Protein AF-A0A099L1H1-F1 (afdb_monomer)

Foldseek 3Di:
DAFVDPPPDDPDPDDDPLPPPPPPVCPVPDPLVPAALVRLCVVLVVCLVVLNLVSLQVNLVSLLLLVRAQQDPVSLVVQLVVLVVPDPPSPVSNVVNVVSNRRHPPPDPVSSVSNLVSLVSSLVVPNLSSLLVLLSGDDQDPPDDPVRRVVSVVVSVVSNVVSLVSSQLQADLSSLQSQLVVLVSVVPRLLSNLLSLVLSCVQVPDPSSVVVSVVSVVVDDPVSVVVSVVSNVVSCVRQVDPRRHDDPPPPPPD

Structure (mmCIF, N/CA/C/O backbone):
data_AF-A0A099L1H1-F1
#
_entry.id   AF-A0A099L1H1-F1
#
loop_
_atom_site.group_PDB
_atom_site.id
_atom_site.type_symbol
_atom_site.label_atom_id
_atom_site.label_alt_id
_atom_site.label_comp_id
_atom_site.label_asym_id
_atom_site.label_entity_id
_atom_site.label_seq_id
_atom_site.pdbx_PDB_ins_code
_atom_site.Cartn_x
_atom_site.Cartn_y
_atom_site.Cartn_z
_atom_site.occupancy
_atom_site.B_iso_or_equiv
_atom_site.auth_seq_id
_atom_site.auth_comp_id
_atom_site.auth_asym_id
_atom_site.auth_atom_id
_atom_site.pdbx_PDB_model_num
ATOM 1 N N . MET A 1 1 ? 3.446 16.524 -8.113 1.00 25.50 1 MET A N 1
ATOM 2 C CA . MET A 1 1 ? 3.488 15.860 -6.787 1.00 25.50 1 MET A CA 1
ATOM 3 C C . MET A 1 1 ? 3.998 14.445 -7.018 1.00 25.50 1 MET A C 1
ATOM 5 O O . MET A 1 1 ? 3.549 13.839 -7.981 1.00 25.50 1 MET A O 1
ATOM 9 N N . ARG A 1 2 ? 5.017 13.981 -6.281 1.00 25.66 2 ARG A N 1
ATOM 10 C CA . ARG A 1 2 ? 5.778 12.765 -6.631 1.00 25.66 2 ARG A CA 1
ATOM 11 C C . ARG A 1 2 ? 5.182 11.497 -5.966 1.00 25.66 2 ARG A C 1
ATOM 13 O O . ARG A 1 2 ? 4.798 11.585 -4.805 1.00 25.66 2 ARG A O 1
ATOM 20 N N . PRO A 1 3 ? 5.113 10.333 -6.645 1.00 27.44 3 PRO A N 1
ATOM 21 C CA . PRO A 1 3 ? 4.520 9.101 -6.088 1.00 27.44 3 PRO A CA 1
ATOM 22 C C . PRO A 1 3 ? 5.415 8.254 -5.150 1.00 27.44 3 PRO A C 1
ATOM 24 O O . PRO A 1 3 ? 5.047 7.131 -4.806 1.00 27.44 3 PRO A O 1
ATOM 27 N N . ASP A 1 4 ? 6.561 8.771 -4.694 1.00 30.86 4 ASP A N 1
ATOM 28 C CA . ASP A 1 4 ? 7.336 8.246 -3.551 1.00 30.86 4 ASP A CA 1
ATOM 29 C C . ASP A 1 4 ? 6.840 8.759 -2.185 1.00 30.86 4 ASP A C 1
ATOM 31 O O . ASP A 1 4 ? 7.345 8.344 -1.141 1.00 30.86 4 ASP A O 1
ATOM 35 N N . GLU A 1 5 ? 5.803 9.595 -2.178 1.00 27.05 5 GLU A N 1
ATOM 36 C CA . GLU A 1 5 ? 5.167 10.131 -0.981 1.00 27.05 5 GLU A CA 1
ATOM 37 C C . GLU A 1 5 ? 3.674 9.778 -0.989 1.00 27.05 5 GLU A C 1
ATOM 39 O O . GLU A 1 5 ? 2.838 10.519 -1.499 1.00 27.05 5 GLU A O 1
ATOM 44 N N . LEU A 1 6 ? 3.299 8.682 -0.323 1.00 28.30 6 LEU A N 1
ATOM 45 C CA . LEU A 1 6 ? 2.025 8.679 0.404 1.00 28.30 6 LEU A CA 1
ATOM 46 C C . LEU A 1 6 ? 2.182 9.568 1.632 1.00 28.30 6 LEU A C 1
ATOM 48 O O . LEU A 1 6 ? 2.253 9.119 2.774 1.00 28.30 6 LEU A O 1
ATOM 52 N N . VAL A 1 7 ? 2.288 10.859 1.361 1.00 28.81 7 VAL A N 1
ATOM 53 C CA . VAL A 1 7 ? 2.055 11.905 2.333 1.00 28.81 7 VAL A CA 1
ATOM 54 C C . VAL A 1 7 ? 0.669 12.414 1.996 1.00 28.81 7 VAL A C 1
ATOM 56 O O . VAL A 1 7 ? 0.431 12.984 0.932 1.00 28.81 7 VAL A O 1
ATOM 59 N N . ALA A 1 8 ? -0.273 12.167 2.898 1.00 25.61 8 ALA A N 1
ATOM 60 C CA . ALA A 1 8 ? -1.488 12.948 2.921 1.00 25.61 8 ALA A CA 1
ATOM 61 C C . ALA A 1 8 ? -1.087 14.424 2.990 1.00 25.61 8 ALA A C 1
ATOM 63 O O . ALA A 1 8 ? -0.466 14.866 3.956 1.00 25.61 8 ALA A O 1
ATOM 64 N N . VAL A 1 9 ? -1.388 15.179 1.937 1.00 23.70 9 VAL A N 1
ATOM 65 C CA . VAL A 1 9 ? -1.189 16.624 1.941 1.00 23.70 9 VAL A CA 1
ATOM 66 C C . VAL A 1 9 ? -2.217 17.227 2.890 1.00 23.70 9 VAL A C 1
ATOM 68 O O . VAL A 1 9 ? -3.377 17.412 2.533 1.00 23.70 9 VAL A O 1
ATOM 71 N N . ILE A 1 10 ? -1.767 17.530 4.107 1.00 29.66 10 ILE A N 1
ATOM 72 C CA . ILE A 1 10 ? -2.415 18.460 5.027 1.00 29.66 10 ILE A CA 1
ATOM 73 C C . ILE A 1 10 ? -1.717 19.811 4.858 1.00 29.66 10 ILE A C 1
ATOM 75 O O . ILE A 1 10 ? -0.534 19.962 5.161 1.00 29.66 10 ILE A O 1
ATOM 79 N N . LYS A 1 11 ? -2.462 20.816 4.395 1.00 27.44 11 LYS A N 1
ATOM 80 C CA . LYS A 1 11 ? -2.168 22.212 4.731 1.00 27.44 11 LYS A CA 1
ATOM 81 C C . LYS A 1 11 ? -2.854 22.503 6.064 1.00 27.44 11 LYS A C 1
ATOM 83 O O . LYS A 1 11 ? -4.063 22.690 6.079 1.00 27.44 11 LYS A O 1
ATOM 88 N N . SER A 1 12 ? -2.096 22.515 7.155 1.00 26.20 12 SER A N 1
ATOM 89 C CA . SER A 1 12 ? -2.515 23.045 8.459 1.00 26.20 12 SER A CA 1
ATOM 90 C C . SER A 1 12 ? -1.280 23.171 9.357 1.00 26.20 12 SER A C 1
ATOM 92 O O . SER A 1 12 ? -0.421 22.291 9.369 1.00 26.20 12 SER A O 1
ATOM 94 N N . ASP A 1 13 ? -1.162 24.299 10.055 1.00 25.17 13 ASP A N 1
ATOM 95 C CA . ASP A 1 13 ? 0.049 24.885 10.653 1.00 25.17 13 ASP A CA 1
ATOM 96 C C . ASP A 1 13 ? 0.634 24.153 11.884 1.00 25.17 13 ASP A C 1
ATOM 98 O O . ASP A 1 13 ? 1.085 24.780 12.846 1.00 25.17 13 ASP A O 1
ATOM 102 N N . ARG A 1 14 ? 0.667 22.817 11.901 1.00 25.58 14 ARG A N 1
ATOM 103 C CA . ARG A 1 14 ? 1.277 22.045 12.998 1.00 25.58 14 ARG A CA 1
ATOM 104 C C . ARG A 1 14 ? 2.160 20.934 12.443 1.00 25.58 14 ARG A C 1
ATOM 106 O O . ARG A 1 14 ? 1.692 19.872 12.052 1.00 25.58 14 ARG A O 1
ATOM 113 N N . LYS A 1 15 ? 3.470 21.197 12.422 1.00 26.14 15 LYS A N 1
ATOM 114 C CA . LYS A 1 15 ? 4.514 20.222 12.082 1.00 26.14 15 LYS A CA 1
ATOM 115 C C . LYS A 1 15 ? 4.522 19.073 13.097 1.00 26.14 15 LYS A C 1
ATOM 117 O O . LYS A 1 15 ? 5.200 19.152 14.117 1.00 26.14 15 LYS A O 1
ATOM 122 N N . ILE A 1 16 ? 3.804 17.998 12.790 1.00 25.86 16 ILE A N 1
ATOM 123 C CA . ILE A 1 16 ? 4.144 16.655 13.255 1.00 25.86 16 ILE A CA 1
ATOM 124 C C . ILE A 1 16 ? 4.701 15.931 12.031 1.00 25.86 16 ILE A C 1
ATOM 126 O O . ILE A 1 16 ? 3.954 15.469 11.172 1.00 25.86 16 ILE A O 1
ATOM 130 N N . GLU A 1 17 ? 6.028 15.865 11.930 1.00 23.61 17 GLU A N 1
ATOM 131 C CA . GLU A 1 17 ? 6.701 14.938 11.021 1.00 23.61 17 GLU A CA 1
ATOM 132 C C . GLU A 1 17 ? 6.471 13.527 11.575 1.00 23.61 17 GLU A C 1
ATOM 134 O O . GLU A 1 17 ? 7.265 12.999 12.354 1.00 23.61 17 GLU A O 1
ATOM 139 N N . VAL A 1 18 ? 5.327 12.922 11.241 1.00 27.14 18 VAL A N 1
ATOM 140 C CA . VAL A 1 18 ? 5.158 11.486 11.445 1.00 27.14 18 VAL A CA 1
ATOM 141 C C . VAL A 1 18 ? 6.044 10.827 10.400 1.00 27.14 18 VAL A C 1
ATOM 143 O O . VAL A 1 18 ? 5.640 10.619 9.258 1.00 27.14 18 VAL A O 1
ATOM 146 N N . GLU A 1 19 ? 7.274 10.513 10.796 1.00 29.42 19 GLU A N 1
ATOM 147 C CA . GLU A 1 19 ? 8.121 9.551 10.107 1.00 29.42 19 GLU A CA 1
ATOM 148 C C . GLU A 1 19 ? 7.405 8.191 10.206 1.00 29.42 19 GLU A C 1
ATOM 150 O O . GLU A 1 19 ? 7.661 7.362 11.087 1.00 29.42 19 GLU A O 1
ATOM 155 N N . LEU A 1 20 ? 6.393 8.000 9.350 1.00 28.30 20 LEU A N 1
ATOM 156 C CA . LEU A 1 20 ? 5.747 6.721 9.118 1.00 28.30 20 LEU A CA 1
ATOM 157 C C . LEU A 1 20 ? 6.838 5.829 8.566 1.00 28.30 20 LEU A C 1
ATOM 159 O O . LEU A 1 20 ? 7.166 5.904 7.387 1.00 28.30 20 LEU A O 1
ATOM 163 N N . CYS A 1 21 ? 7.438 5.074 9.487 1.00 28.38 21 CYS A N 1
ATOM 164 C CA . CYS A 1 21 ? 8.441 4.050 9.284 1.00 28.38 21 CYS A CA 1
ATOM 165 C C . CYS A 1 21 ? 8.597 3.689 7.801 1.00 28.38 21 CYS A C 1
ATOM 167 O O . CYS A 1 21 ? 7.967 2.770 7.290 1.00 28.38 21 CYS A O 1
ATOM 169 N N . SER A 1 22 ? 9.552 4.354 7.157 1.00 27.08 22 SER A N 1
ATOM 170 C CA . SER A 1 22 ? 10.236 3.898 5.949 1.00 27.08 22 SER A CA 1
ATOM 171 C C . SER A 1 22 ? 11.073 2.640 6.223 1.00 27.08 22 SER A C 1
ATOM 173 O O . SER A 1 22 ? 11.869 2.213 5.382 1.00 27.08 22 SER A O 1
ATOM 175 N N . ARG A 1 23 ? 10.846 1.957 7.363 1.00 27.80 23 ARG A N 1
ATOM 176 C CA . ARG A 1 23 ? 10.924 0.500 7.401 1.00 27.80 23 ARG A CA 1
ATOM 177 C C . ARG A 1 23 ? 9.997 0.023 6.313 1.00 27.80 23 ARG A C 1
ATOM 179 O O . ARG A 1 23 ? 8.804 -0.118 6.559 1.00 27.80 23 ARG A O 1
ATOM 186 N N . LYS A 1 24 ? 10.601 -0.153 5.130 1.00 32.22 24 LYS A N 1
ATOM 187 C CA . LYS A 1 24 ? 10.218 -1.045 4.051 1.00 32.22 24 LYS A CA 1
ATOM 188 C C . LYS A 1 24 ? 8.869 -1.629 4.417 1.00 32.22 24 LYS A C 1
ATOM 190 O O . LYS A 1 24 ? 8.829 -2.476 5.317 1.00 32.22 24 LYS A O 1
ATOM 195 N N . LEU A 1 25 ? 7.798 -1.202 3.744 1.00 31.23 25 LEU A N 1
ATOM 196 C CA . LEU A 1 25 ? 6.735 -2.143 3.416 1.00 31.23 25 LEU A CA 1
ATOM 197 C C . LEU A 1 25 ? 7.508 -3.323 2.851 1.00 31.23 25 LEU A C 1
ATOM 199 O O . LEU A 1 25 ? 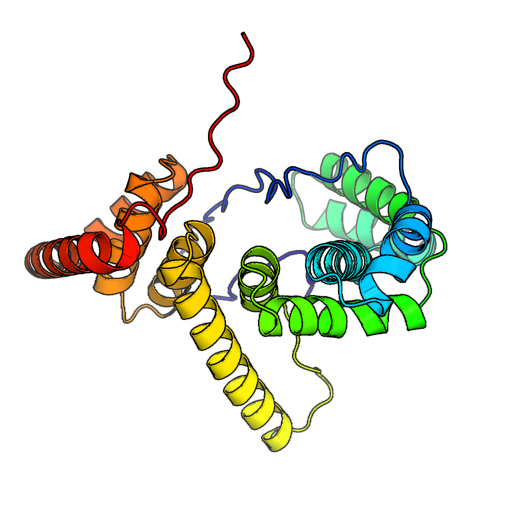8.007 -3.295 1.726 1.00 31.23 25 LEU A O 1
ATOM 203 N N . THR A 1 26 ? 7.858 -4.235 3.752 1.00 31.78 26 THR A N 1
ATOM 204 C CA . THR A 1 26 ? 8.778 -5.298 3.460 1.00 31.78 26 THR A CA 1
ATOM 205 C C . THR A 1 26 ? 7.772 -6.215 2.850 1.00 31.78 26 THR A C 1
ATOM 207 O O . THR A 1 26 ? 7.101 -6.977 3.542 1.00 31.78 26 THR A O 1
ATOM 210 N N . ILE A 1 27 ? 7.577 -6.019 1.548 1.00 36.75 27 ILE A N 1
ATOM 211 C CA . ILE A 1 27 ? 7.138 -7.050 0.641 1.00 36.75 27 ILE A CA 1
ATOM 212 C C . ILE A 1 27 ? 8.214 -8.119 0.830 1.00 36.75 27 ILE A C 1
ATOM 214 O O . ILE A 1 27 ? 9.224 -8.166 0.130 1.00 36.75 27 ILE A O 1
ATOM 218 N N . ASN A 1 28 ? 8.083 -8.853 1.935 1.00 32.97 28 ASN A N 1
ATOM 219 C CA . ASN A 1 28 ? 8.915 -9.953 2.355 1.00 32.97 28 ASN A CA 1
ATOM 220 C C . ASN A 1 28 ? 8.624 -11.016 1.312 1.00 32.97 28 ASN A C 1
ATOM 222 O O . ASN A 1 28 ? 7.732 -11.822 1.541 1.00 32.97 28 ASN A O 1
ATOM 226 N N . GLN A 1 29 ? 9.279 -10.930 0.149 1.00 40.03 29 GLN A N 1
ATOM 227 C CA . GLN A 1 29 ? 9.455 -12.033 -0.799 1.00 40.03 29 GLN A CA 1
ATOM 228 C C . GLN A 1 29 ? 10.190 -11.688 -2.092 1.00 40.03 29 GLN A C 1
ATOM 230 O O . GLN A 1 29 ? 10.525 -12.613 -2.823 1.00 40.03 29 GLN A O 1
ATOM 235 N N . LEU A 1 30 ? 10.493 -10.424 -2.391 1.00 47.28 30 LEU A N 1
ATOM 236 C CA . LEU A 1 30 ? 11.363 -10.134 -3.527 1.00 47.28 30 LEU A CA 1
ATOM 237 C C . LEU A 1 30 ? 12.723 -9.698 -2.996 1.00 47.28 30 LEU A C 1
ATOM 239 O O . LEU A 1 30 ? 12.928 -8.541 -2.628 1.00 47.28 30 LEU A O 1
ATOM 243 N N . ASP A 1 31 ? 13.652 -10.651 -2.930 1.00 48.94 31 ASP A N 1
ATOM 244 C CA . ASP A 1 31 ? 15.075 -10.349 -2.814 1.00 48.94 31 ASP A CA 1
ATOM 245 C C . ASP A 1 31 ? 15.533 -9.688 -4.125 1.00 48.94 31 ASP A C 1
ATOM 247 O O . ASP A 1 31 ? 16.128 -10.303 -5.007 1.00 48.94 31 ASP A O 1
ATOM 251 N N . LEU A 1 32 ? 15.163 -8.414 -4.288 1.00 57.22 32 LEU A N 1
ATOM 252 C CA . LEU A 1 32 ? 15.441 -7.614 -5.481 1.00 57.22 32 LEU A CA 1
ATOM 253 C C . LEU A 1 32 ? 16.906 -7.172 -5.558 1.00 57.22 32 LEU A C 1
ATOM 255 O O . LEU A 1 32 ? 17.253 -6.326 -6.378 1.00 57.22 32 LEU A O 1
ATOM 259 N N . THR A 1 33 ? 17.769 -7.686 -4.681 1.00 58.38 33 THR A N 1
ATOM 260 C CA . THR A 1 33 ? 19.155 -7.226 -4.588 1.00 58.38 33 THR A CA 1
ATOM 261 C C . THR A 1 33 ? 19.987 -7.634 -5.805 1.00 58.38 33 THR A C 1
ATOM 263 O O . THR A 1 33 ? 20.960 -6.948 -6.100 1.00 58.38 33 THR A O 1
ATOM 266 N N . ASN A 1 34 ? 19.553 -8.655 -6.564 1.00 66.12 34 ASN A N 1
ATOM 267 C CA . ASN A 1 34 ? 20.282 -9.209 -7.715 1.00 66.12 34 ASN A CA 1
ATOM 268 C C . ASN A 1 34 ? 19.435 -9.419 -8.992 1.00 66.12 34 ASN A C 1
ATOM 270 O O . ASN A 1 34 ? 19.840 -10.170 -9.878 1.00 66.12 34 ASN A O 1
ATOM 274 N N . THR A 1 35 ? 18.264 -8.791 -9.115 1.00 81.31 35 THR A N 1
ATOM 275 C CA . THR A 1 35 ? 17.381 -8.947 -10.289 1.00 81.31 35 THR A CA 1
ATOM 276 C C . THR A 1 35 ? 16.927 -7.589 -10.822 1.00 81.31 35 THR A C 1
ATOM 278 O O . THR A 1 35 ? 16.844 -6.615 -10.073 1.00 81.31 35 THR A O 1
ATOM 281 N N . THR A 1 36 ? 16.638 -7.510 -12.120 1.00 91.25 36 THR A N 1
ATOM 282 C CA . THR A 1 36 ? 16.055 -6.320 -12.756 1.00 91.25 36 THR A CA 1
ATOM 283 C C . THR A 1 36 ? 14.537 -6.462 -12.836 1.00 91.25 36 THR A C 1
ATOM 285 O O . THR A 1 36 ? 14.001 -7.573 -12.864 1.00 91.25 36 THR A O 1
ATOM 288 N N . ALA A 1 37 ? 13.825 -5.341 -12.934 1.00 91.25 37 ALA A N 1
ATOM 289 C CA . ALA A 1 37 ? 12.385 -5.331 -13.164 1.00 91.25 37 ALA A CA 1
ATOM 290 C C . ALA A 1 37 ? 12.009 -6.104 -14.438 1.00 91.25 37 ALA A C 1
ATOM 292 O O . ALA A 1 37 ? 10.996 -6.797 -14.454 1.00 91.25 37 ALA A O 1
ATOM 293 N N . LEU A 1 38 ? 12.845 -6.044 -15.482 1.00 94.38 38 LEU A N 1
ATOM 294 C CA . LEU A 1 38 ? 12.638 -6.791 -16.723 1.00 94.38 38 LEU A CA 1
ATOM 295 C C . LEU A 1 38 ? 12.755 -8.312 -16.524 1.00 94.38 38 LEU A C 1
ATOM 297 O O . LEU A 1 38 ? 11.949 -9.069 -17.067 1.00 94.38 38 LEU A O 1
ATOM 301 N N . ASN A 1 39 ? 13.724 -8.773 -15.729 1.00 93.31 39 ASN A N 1
ATOM 302 C CA . ASN A 1 39 ? 13.868 -10.197 -15.419 1.00 93.31 39 ASN A CA 1
ATOM 303 C C . ASN A 1 39 ? 12.656 -10.713 -14.638 1.00 93.31 39 ASN A C 1
ATOM 305 O O . ASN A 1 39 ? 12.088 -11.750 -14.989 1.00 93.31 39 ASN A O 1
ATOM 309 N N . GLU A 1 40 ? 12.211 -9.961 -13.631 1.00 91.94 40 GLU A N 1
ATOM 310 C CA . GLU A 1 40 ? 11.005 -10.307 -12.880 1.00 91.94 40 GLU A CA 1
ATOM 311 C C . GLU A 1 40 ? 9.743 -10.239 -13.739 1.00 91.94 40 GLU A C 1
ATOM 313 O O . GLU A 1 40 ? 8.882 -11.112 -13.627 1.00 91.94 40 GLU A O 1
ATOM 318 N N . TYR A 1 41 ? 9.651 -9.260 -14.643 1.00 94.25 41 TYR A N 1
ATOM 319 C CA . TYR A 1 41 ? 8.570 -9.179 -15.618 1.00 94.25 41 TYR A CA 1
ATOM 320 C C . TYR A 1 41 ? 8.492 -10.463 -16.440 1.00 94.25 41 TYR A C 1
ATOM 322 O O . TYR A 1 41 ? 7.443 -11.103 -16.485 1.00 94.25 41 TYR A O 1
ATOM 330 N N . ASN A 1 42 ? 9.609 -10.897 -17.025 1.00 94.62 42 ASN A N 1
ATOM 331 C CA . ASN A 1 42 ? 9.652 -12.114 -17.836 1.00 94.62 42 ASN A CA 1
ATOM 332 C C . ASN A 1 42 ? 9.305 -13.370 -17.023 1.00 94.62 42 ASN A C 1
ATOM 334 O O . ASN A 1 42 ? 8.612 -14.254 -17.528 1.00 94.62 42 ASN A O 1
ATOM 338 N N . ARG A 1 43 ? 9.732 -13.430 -15.757 1.00 93.94 43 ARG A N 1
ATOM 339 C CA . ARG A 1 43 ? 9.433 -14.541 -14.845 1.00 93.94 43 ARG A CA 1
ATOM 340 C C . ARG A 1 43 ? 7.948 -14.614 -14.474 1.00 93.94 43 ARG A C 1
ATOM 342 O O . ARG A 1 43 ? 7.378 -15.701 -14.459 1.00 93.94 43 ARG A O 1
ATOM 349 N N . LEU A 1 44 ? 7.330 -13.476 -14.158 1.00 93.94 44 LEU A N 1
ATOM 350 C CA . LEU A 1 44 ? 5.969 -13.396 -13.613 1.00 93.94 44 LEU A CA 1
ATOM 351 C C . LEU A 1 44 ? 4.885 -13.282 -14.689 1.00 93.94 44 LEU A C 1
ATOM 353 O O . LEU A 1 44 ? 3.730 -13.623 -14.430 1.00 93.94 44 LEU A O 1
ATOM 357 N N . LYS A 1 45 ? 5.230 -12.825 -15.901 1.00 96.56 45 LYS A N 1
ATOM 358 C CA . LYS A 1 45 ? 4.262 -12.539 -16.970 1.00 96.56 45 LYS A CA 1
ATOM 359 C C . LYS A 1 45 ? 3.354 -13.723 -17.277 1.00 96.56 45 LYS A C 1
ATOM 361 O O . LYS A 1 45 ? 2.153 -13.525 -17.413 1.00 96.56 45 LYS A O 1
ATOM 366 N N . LYS A 1 46 ? 3.907 -14.936 -17.381 1.00 95.44 46 LYS A N 1
ATOM 367 C CA . LYS A 1 46 ? 3.102 -16.120 -17.700 1.00 95.44 46 LYS A CA 1
ATOM 368 C C . LYS A 1 46 ? 2.059 -16.398 -16.614 1.00 95.44 46 LYS A C 1
ATOM 370 O O . LYS A 1 46 ? 0.885 -16.472 -16.935 1.00 95.44 46 LYS A O 1
ATOM 375 N N . GLY A 1 47 ? 2.470 -16.457 -15.345 1.00 94.56 47 GLY A N 1
ATOM 376 C CA . GLY A 1 47 ? 1.538 -16.663 -14.231 1.00 94.56 47 GLY A CA 1
ATOM 377 C C . GLY A 1 47 ? 0.473 -15.569 -14.162 1.00 94.56 47 GLY A C 1
ATOM 378 O O . GLY A 1 47 ? -0.701 -15.858 -13.974 1.00 94.56 47 GLY A O 1
ATOM 379 N N . SER A 1 48 ? 0.867 -14.319 -14.408 1.00 94.81 48 SER A N 1
ATOM 380 C CA . SER A 1 48 ? -0.061 -13.190 -14.469 1.00 94.81 48 SER A CA 1
ATOM 381 C C . SER A 1 48 ? -1.131 -13.352 -15.566 1.00 94.81 48 SER A C 1
ATOM 383 O O . SER A 1 48 ? -2.314 -13.128 -15.300 1.00 94.81 48 SER A O 1
ATOM 385 N N . ILE A 1 49 ? -0.732 -13.797 -16.768 1.00 94.88 49 ILE A N 1
ATOM 386 C CA . ILE A 1 49 ? -1.637 -14.111 -17.892 1.00 94.88 49 ILE A CA 1
ATOM 387 C C . ILE A 1 49 ? -2.545 -15.301 -17.561 1.00 94.88 49 ILE A C 1
ATOM 389 O O . ILE A 1 49 ? -3.729 -15.270 -17.883 1.00 94.88 49 ILE A O 1
ATOM 393 N N . ASP A 1 50 ? -2.006 -16.315 -16.884 1.00 95.81 50 ASP A N 1
ATOM 394 C CA . ASP A 1 50 ? -2.737 -17.520 -16.478 1.00 95.81 50 ASP A CA 1
ATOM 395 C C . ASP A 1 50 ? -3.687 -17.267 -15.280 1.00 95.81 50 ASP A C 1
ATOM 397 O O . ASP A 1 50 ? -4.376 -18.181 -14.831 1.00 95.81 50 ASP A O 1
ATOM 401 N N . GLY A 1 51 ? -3.748 -16.032 -14.761 1.00 93.44 51 GLY A N 1
ATOM 402 C CA . GLY A 1 51 ? -4.652 -15.633 -13.679 1.00 93.44 51 GLY A CA 1
ATOM 403 C C . GLY A 1 51 ? -4.116 -15.866 -12.263 1.00 93.44 51 GLY A C 1
ATOM 404 O O . GLY A 1 51 ? -4.876 -15.749 -11.301 1.00 93.44 51 GLY A O 1
ATOM 405 N N . ASP A 1 52 ? -2.826 -16.175 -12.094 1.00 95.12 52 ASP A N 1
ATOM 406 C CA . ASP A 1 52 ? -2.213 -16.258 -10.766 1.00 95.12 52 ASP A CA 1
ATOM 407 C C . ASP A 1 52 ? -2.168 -14.871 -10.111 1.00 95.12 52 ASP A C 1
ATOM 409 O O . ASP A 1 52 ? -1.375 -13.996 -10.474 1.00 95.12 52 ASP A O 1
ATOM 413 N N . THR A 1 53 ? -3.014 -14.692 -9.100 1.00 93.19 53 THR A N 1
ATOM 414 C CA . THR A 1 53 ? -3.212 -13.419 -8.400 1.00 93.19 53 THR A CA 1
ATOM 415 C C . THR A 1 53 ? -1.940 -12.922 -7.716 1.00 93.19 53 THR A C 1
ATOM 417 O O . THR A 1 53 ? -1.726 -11.713 -7.617 1.00 93.19 53 THR A O 1
ATOM 420 N N . ASN A 1 54 ? -1.059 -13.827 -7.275 1.00 88.75 54 ASN A N 1
ATOM 421 C CA . ASN A 1 54 ? 0.229 -13.449 -6.697 1.00 88.75 54 ASN A CA 1
ATOM 422 C C . ASN A 1 54 ? 1.178 -12.921 -7.771 1.00 88.75 54 ASN A C 1
ATOM 424 O O . ASN A 1 54 ? 1.806 -11.881 -7.570 1.00 88.75 54 ASN A O 1
ATOM 428 N N . SER A 1 55 ? 1.256 -13.587 -8.925 1.00 91.69 55 SER A N 1
ATOM 429 C CA . SER A 1 55 ? 2.037 -13.089 -10.058 1.00 91.69 55 SER A CA 1
ATOM 430 C C . SER A 1 55 ? 1.521 -11.749 -10.569 1.00 91.69 55 SER A C 1
ATOM 432 O O . SER A 1 55 ? 2.333 -10.864 -10.831 1.00 91.69 55 SER A O 1
ATOM 434 N N . GLN A 1 56 ? 0.199 -11.563 -10.656 1.00 96.44 56 GLN A N 1
ATOM 435 C CA . GLN A 1 56 ? -0.411 -10.276 -11.005 1.00 96.44 56 GLN A CA 1
ATOM 436 C C . GLN A 1 56 ? 0.006 -9.180 -10.019 1.00 96.44 56 GLN A C 1
ATOM 438 O O . GLN A 1 56 ? 0.530 -8.146 -10.435 1.00 96.44 56 GLN A O 1
ATOM 443 N N . TYR A 1 57 ? -0.146 -9.434 -8.716 1.00 93.31 57 TYR A N 1
ATOM 444 C CA . TYR A 1 57 ? 0.238 -8.486 -7.675 1.00 93.31 57 TYR A CA 1
ATOM 445 C C . TYR A 1 57 ? 1.724 -8.109 -7.749 1.00 93.31 57 TYR A C 1
ATOM 447 O O . TYR A 1 57 ? 2.062 -6.927 -7.842 1.00 93.31 57 TYR A O 1
ATOM 455 N N . LEU A 1 58 ? 2.616 -9.105 -7.740 1.00 90.81 58 LEU A N 1
ATOM 456 C CA . LEU A 1 58 ? 4.062 -8.875 -7.738 1.00 90.81 58 LEU A CA 1
ATOM 457 C C . LEU A 1 58 ? 4.510 -8.144 -9.005 1.00 90.81 58 LEU A C 1
ATOM 459 O O . LEU A 1 58 ? 5.285 -7.192 -8.920 1.00 90.81 58 LEU A O 1
ATOM 463 N N . LEU A 1 59 ? 3.990 -8.545 -10.168 1.00 94.19 59 LEU A N 1
ATOM 464 C CA . LEU A 1 59 ? 4.295 -7.892 -11.434 1.00 94.19 59 LEU A CA 1
ATOM 465 C C . LEU A 1 59 ? 3.822 -6.436 -11.436 1.00 94.19 59 LEU A C 1
ATOM 467 O O . LEU A 1 59 ? 4.582 -5.541 -11.804 1.00 94.19 59 LEU A O 1
ATOM 471 N N . GLY A 1 60 ? 2.594 -6.193 -10.979 1.00 93.56 60 GLY A N 1
ATOM 472 C CA . GLY A 1 60 ? 2.026 -4.856 -10.893 1.00 93.56 60 GLY A CA 1
ATOM 473 C C . GLY A 1 60 ? 2.837 -3.927 -9.986 1.00 93.56 60 GLY A C 1
ATOM 474 O O . GLY A 1 60 ? 3.142 -2.806 -10.387 1.00 93.56 60 GLY A O 1
ATOM 475 N N . VAL A 1 61 ? 3.277 -4.403 -8.814 1.00 89.81 61 VAL A N 1
ATOM 476 C CA . VAL A 1 61 ? 4.108 -3.611 -7.886 1.00 89.81 61 VAL A CA 1
ATOM 477 C C . VAL A 1 61 ? 5.495 -3.312 -8.451 1.00 89.81 61 VAL A C 1
ATOM 479 O O . VAL A 1 61 ? 5.989 -2.191 -8.307 1.00 89.81 61 VAL A O 1
ATOM 482 N N . ILE A 1 62 ? 6.129 -4.288 -9.103 1.00 91.44 62 ILE A N 1
ATOM 483 C CA . ILE A 1 62 ? 7.439 -4.096 -9.739 1.00 91.44 62 ILE A CA 1
ATOM 484 C C . ILE A 1 62 ? 7.362 -2.998 -10.799 1.00 91.44 62 ILE A C 1
ATOM 486 O O . ILE A 1 62 ? 8.217 -2.113 -10.833 1.00 91.44 62 ILE A O 1
ATOM 490 N N . LEU A 1 63 ? 6.312 -3.024 -11.620 1.00 93.12 63 LEU A N 1
ATOM 491 C CA . LEU A 1 63 ? 6.086 -2.025 -12.660 1.00 93.12 63 LEU A CA 1
ATOM 492 C C . LEU A 1 63 ? 5.707 -0.667 -12.065 1.00 93.12 63 LEU A C 1
ATOM 494 O O . LEU A 1 63 ? 6.243 0.348 -12.499 1.00 93.12 63 LEU A O 1
ATOM 498 N N . TYR A 1 64 ? 4.871 -0.637 -11.024 1.00 90.56 64 TYR A N 1
ATOM 499 C CA . TYR A 1 64 ? 4.511 0.599 -10.324 1.00 90.56 64 TYR A CA 1
ATOM 500 C C . TYR A 1 64 ? 5.744 1.314 -9.754 1.00 90.56 64 TYR A C 1
ATOM 502 O O . TYR A 1 64 ? 5.892 2.525 -9.913 1.00 90.56 64 TYR A O 1
ATOM 510 N N . ARG A 1 65 ? 6.698 0.565 -9.182 1.00 88.00 65 ARG A N 1
ATOM 511 C CA . ARG A 1 65 ? 7.976 1.120 -8.702 1.00 88.00 65 ARG A CA 1
ATOM 512 C C . ARG A 1 65 ? 8.775 1.812 -9.812 1.00 88.00 65 ARG A C 1
ATOM 514 O O . ARG A 1 65 ? 9.535 2.734 -9.525 1.00 88.00 65 ARG A O 1
ATOM 521 N N . CYS A 1 66 ? 8.599 1.389 -11.061 1.00 91.44 66 CYS A N 1
ATOM 522 C CA . CYS A 1 66 ? 9.274 1.966 -12.216 1.00 91.44 66 CYS A CA 1
ATOM 523 C C . CYS A 1 66 ? 8.566 3.178 -12.834 1.00 91.44 66 CYS A C 1
ATOM 525 O O . CYS A 1 66 ? 9.186 3.855 -13.651 1.00 91.44 66 CYS A O 1
ATOM 527 N N . ILE A 1 67 ? 7.332 3.503 -12.423 1.00 88.88 67 ILE A N 1
ATOM 528 C CA . ILE A 1 67 ? 6.640 4.734 -12.851 1.00 88.88 67 ILE A CA 1
ATOM 529 C C . ILE A 1 67 ? 7.386 5.974 -12.353 1.00 88.88 67 ILE A C 1
ATOM 531 O O . ILE A 1 67 ? 7.528 6.955 -13.074 1.00 88.88 67 ILE A O 1
ATOM 535 N N . ILE A 1 68 ? 7.883 5.914 -11.118 1.00 82.69 68 ILE A N 1
ATOM 536 C CA . ILE A 1 68 ? 8.561 7.033 -10.449 1.00 82.69 68 ILE A CA 1
ATOM 537 C C . ILE A 1 68 ? 10.079 7.000 -10.563 1.00 82.69 68 ILE A C 1
ATOM 539 O O . ILE A 1 68 ? 10.763 7.893 -10.064 1.00 82.69 68 ILE A O 1
ATOM 543 N N . ALA A 1 69 ? 10.623 5.942 -11.159 1.00 89.75 69 ALA A N 1
ATOM 544 C CA . ALA A 1 69 ? 12.052 5.831 -11.353 1.00 89.75 69 ALA A CA 1
ATOM 545 C C . ALA A 1 69 ? 12.505 6.799 -12.460 1.00 89.75 69 ALA A C 1
ATOM 547 O O . ALA A 1 69 ? 11.768 7.022 -13.427 1.00 89.75 69 ALA A O 1
ATOM 548 N N . PRO A 1 70 ? 13.736 7.332 -12.376 1.00 92.00 70 PRO A N 1
ATOM 549 C CA . PRO A 1 70 ? 14.334 8.032 -13.501 1.00 92.00 70 PRO A CA 1
ATOM 550 C C . PRO A 1 70 ? 14.277 7.157 -14.761 1.00 92.00 70 PRO A C 1
ATOM 552 O O . PRO A 1 70 ? 14.642 5.983 -14.722 1.00 92.00 70 PRO A O 1
ATOM 555 N N . ARG A 1 71 ? 13.815 7.713 -15.885 1.00 90.25 71 ARG A N 1
ATOM 556 C CA . ARG A 1 71 ? 13.649 6.968 -17.151 1.00 90.25 71 ARG A CA 1
ATOM 557 C C . ARG A 1 71 ? 14.913 6.990 -18.009 1.00 90.25 71 ARG A C 1
ATOM 559 O O . ARG A 1 71 ? 15.094 6.157 -18.888 1.00 90.25 71 ARG A O 1
ATOM 566 N N . ASN A 1 72 ? 15.781 7.968 -17.773 1.00 93.06 72 ASN A N 1
ATOM 567 C CA . ASN A 1 72 ? 17.041 8.158 -18.481 1.00 93.06 72 ASN A CA 1
ATOM 568 C C . ASN A 1 72 ? 18.058 8.904 -17.602 1.00 93.06 72 ASN A C 1
ATOM 570 O O . ASN A 1 72 ? 17.706 9.499 -16.579 1.00 93.06 72 ASN A O 1
ATOM 574 N N . LYS A 1 73 ? 19.321 8.913 -18.037 1.00 94.81 73 LYS A N 1
ATOM 575 C CA . LYS A 1 73 ? 20.426 9.566 -17.321 1.00 94.81 73 LYS A CA 1
ATOM 576 C C . LYS A 1 73 ? 20.158 11.045 -17.006 1.00 94.81 73 LYS A C 1
ATOM 578 O O . LYS A 1 73 ? 20.442 11.478 -15.898 1.00 94.81 73 LYS A O 1
ATOM 583 N N . HIS A 1 74 ? 19.554 11.792 -17.930 1.00 95.75 74 HIS A N 1
ATOM 584 C CA . HIS A 1 74 ? 19.234 13.203 -17.706 1.00 95.75 74 HIS A CA 1
ATOM 585 C C . HIS A 1 74 ? 18.199 13.391 -16.583 1.00 95.75 74 HIS A C 1
ATOM 587 O O . HIS A 1 74 ? 18.394 14.207 -15.686 1.00 95.75 74 HIS A O 1
ATOM 593 N N . SER A 1 75 ? 17.124 12.593 -16.580 1.00 94.19 75 SER A N 1
ATOM 594 C CA . SER A 1 75 ? 16.134 12.608 -15.494 1.00 94.19 75 SER A CA 1
ATOM 595 C C . SER A 1 75 ? 16.730 12.178 -14.149 1.00 94.19 75 SER A C 1
ATOM 597 O O . SER A 1 75 ? 16.364 12.742 -13.123 1.00 94.19 75 SER A O 1
ATOM 599 N N . LEU A 1 76 ? 17.682 11.236 -14.154 1.00 94.88 76 LEU A N 1
ATOM 600 C CA . LEU A 1 76 ? 18.387 10.791 -12.950 1.00 94.88 76 LEU A CA 1
ATOM 601 C C . LEU A 1 76 ? 19.217 11.930 -12.358 1.00 94.88 76 LEU A C 1
ATOM 603 O O . LEU A 1 76 ? 19.071 12.240 -11.181 1.00 94.88 76 LEU A O 1
ATOM 607 N N . GLU A 1 77 ? 20.043 12.577 -13.180 1.00 94.94 77 GLU A N 1
ATOM 608 C CA . GLU A 1 77 ? 20.863 13.719 -12.765 1.00 94.94 77 GLU A CA 1
ATOM 609 C C . GLU A 1 77 ? 19.999 14.856 -12.214 1.00 94.94 77 GLU A C 1
ATOM 611 O O . GLU A 1 77 ? 20.305 15.407 -11.158 1.00 94.94 77 GLU A O 1
ATOM 616 N N . LYS A 1 78 ? 18.879 15.163 -12.882 1.00 94.06 78 LYS A N 1
ATOM 617 C CA . LYS A 1 78 ? 17.926 16.167 -12.404 1.00 94.06 78 LYS A CA 1
ATOM 618 C C . LYS A 1 78 ? 17.364 15.808 -11.024 1.00 94.06 78 LYS A C 1
ATOM 620 O O . LYS A 1 78 ? 17.460 16.620 -10.112 1.00 94.06 78 LYS A O 1
ATOM 625 N N . MET A 1 79 ? 16.835 14.594 -10.851 1.00 92.19 79 MET A N 1
ATOM 626 C CA . MET A 1 79 ? 16.252 14.159 -9.573 1.00 92.19 79 MET A CA 1
ATOM 627 C C . MET A 1 79 ? 17.283 14.128 -8.435 1.00 92.19 79 MET A C 1
ATOM 629 O O . MET A 1 79 ? 16.945 14.476 -7.307 1.00 92.19 79 MET A O 1
ATOM 633 N N . ILE A 1 80 ? 18.535 13.750 -8.723 1.00 92.19 80 ILE A N 1
ATOM 634 C CA . ILE A 1 80 ? 19.635 13.800 -7.748 1.00 92.19 80 ILE A CA 1
ATOM 635 C C . ILE A 1 80 ? 19.893 15.245 -7.313 1.00 92.19 80 ILE A C 1
ATOM 637 O O . ILE A 1 80 ? 19.944 15.524 -6.115 1.00 92.19 80 ILE A O 1
ATOM 641 N N . ASN A 1 81 ? 20.028 16.162 -8.274 1.00 91.25 81 ASN A N 1
ATOM 642 C CA . ASN A 1 81 ? 20.287 17.571 -7.987 1.00 91.25 81 ASN A CA 1
ATOM 643 C C . ASN A 1 81 ? 19.152 18.197 -7.169 1.00 91.25 81 ASN A C 1
ATOM 645 O O . ASN A 1 81 ? 19.430 18.830 -6.151 1.00 91.25 81 ASN A O 1
ATOM 649 N N . ASP A 1 82 ? 17.897 17.966 -7.565 1.00 88.06 82 ASP A N 1
ATOM 650 C CA . ASP A 1 82 ? 16.714 18.430 -6.831 1.00 88.06 82 ASP A CA 1
ATOM 651 C C . ASP A 1 82 ? 16.726 17.877 -5.391 1.00 88.06 82 ASP A C 1
ATOM 653 O O . ASP A 1 82 ? 16.551 18.613 -4.419 1.00 88.06 82 ASP A O 1
ATOM 657 N N . GLY A 1 83 ? 17.033 16.587 -5.229 1.00 85.50 83 GLY A N 1
ATOM 658 C CA . GLY A 1 83 ? 17.109 15.939 -3.923 1.00 85.50 83 GLY A CA 1
ATOM 659 C C . GLY A 1 83 ? 18.197 16.496 -3.000 1.00 85.50 83 GLY A C 1
ATOM 660 O O . GLY A 1 83 ? 17.967 16.591 -1.795 1.00 85.50 83 GLY A O 1
ATOM 661 N N . TYR A 1 84 ? 19.348 16.911 -3.538 1.00 86.31 84 TYR A N 1
ATOM 662 C CA . TYR A 1 84 ? 20.393 17.586 -2.758 1.00 86.31 84 TYR A CA 1
ATOM 663 C C . TYR A 1 84 ? 19.977 18.979 -2.269 1.00 86.31 84 TYR A C 1
ATOM 665 O O . TYR A 1 84 ? 20.458 19.412 -1.224 1.00 86.31 84 TYR A O 1
ATOM 673 N N . GLN A 1 85 ? 19.095 19.677 -2.993 1.00 83.94 85 GLN A N 1
ATOM 674 C CA . GLN A 1 85 ? 18.584 20.987 -2.568 1.00 83.94 85 GLN A CA 1
ATOM 675 C C . GLN A 1 85 ? 17.484 20.865 -1.507 1.00 83.94 85 GLN A C 1
ATOM 677 O O . GLN A 1 85 ? 17.365 21.718 -0.631 1.00 83.94 85 GLN A O 1
ATOM 682 N N . GLU A 1 86 ? 16.674 19.809 -1.584 1.00 81.06 86 GLU A N 1
ATOM 683 C CA . GLU A 1 86 ? 15.454 19.678 -0.783 1.00 81.06 86 GLU A CA 1
ATOM 684 C C . GLU A 1 86 ? 15.623 18.827 0.485 1.00 81.06 86 GLU A C 1
ATOM 686 O O . GLU A 1 86 ? 14.774 18.891 1.376 1.00 81.06 86 GLU A O 1
ATOM 691 N N . ARG A 1 87 ? 16.669 17.991 0.582 1.00 77.38 87 ARG A N 1
ATOM 692 C CA . ARG A 1 87 ? 16.759 16.945 1.617 1.00 77.38 87 ARG A CA 1
ATOM 693 C C . ARG A 1 87 ? 18.092 16.975 2.365 1.00 77.38 87 ARG A C 1
ATOM 695 O O . ARG A 1 87 ? 19.161 16.960 1.766 1.00 77.38 87 ARG A O 1
ATOM 702 N N . ALA A 1 88 ? 18.032 16.868 3.696 1.00 74.56 88 ALA A N 1
ATOM 703 C CA . ALA A 1 88 ? 19.218 16.741 4.555 1.00 74.56 88 ALA A CA 1
ATOM 704 C C . ALA A 1 88 ? 20.039 15.454 4.290 1.00 74.56 88 ALA A C 1
ATOM 706 O O . ALA A 1 88 ? 21.228 15.406 4.588 1.00 74.56 88 ALA A O 1
ATOM 707 N N . ASN A 1 89 ? 19.418 14.429 3.689 1.00 74.25 89 ASN A N 1
ATOM 708 C CA . ASN A 1 89 ? 20.005 13.116 3.385 1.00 74.25 89 ASN A CA 1
ATOM 709 C C . ASN A 1 89 ? 20.218 12.905 1.870 1.00 74.25 89 ASN A C 1
ATOM 711 O O . ASN A 1 89 ? 19.835 11.869 1.317 1.00 74.25 89 ASN A O 1
ATOM 715 N N . GLY A 1 90 ? 20.789 13.899 1.178 1.00 77.31 90 GLY A N 1
ATOM 716 C CA . GLY A 1 90 ? 20.968 13.873 -0.282 1.00 77.31 90 GLY A CA 1
ATOM 717 C C . GLY A 1 90 ? 21.724 12.641 -0.804 1.00 77.31 90 GLY A C 1
ATOM 718 O O . GLY A 1 90 ? 21.329 12.060 -1.811 1.00 77.31 90 GLY A O 1
ATOM 719 N N . TYR A 1 91 ? 22.728 12.154 -0.065 1.00 80.00 91 TYR A N 1
ATOM 720 C CA . TYR A 1 91 ? 23.518 10.982 -0.465 1.00 80.00 91 TYR A CA 1
ATOM 721 C C . TYR A 1 91 ? 22.708 9.674 -0.480 1.00 80.00 91 TYR A C 1
ATOM 723 O O . TYR A 1 91 ? 22.748 8.918 -1.451 1.00 80.00 91 TYR A O 1
ATOM 731 N N . GLN A 1 92 ? 21.941 9.379 0.577 1.00 79.31 92 GLN A N 1
ATOM 732 C CA . GLN A 1 92 ? 21.096 8.178 0.612 1.00 79.31 92 GLN A CA 1
ATOM 733 C C . GLN A 1 92 ? 20.000 8.243 -0.457 1.00 79.31 92 GLN A C 1
ATOM 735 O O . GLN A 1 92 ? 19.653 7.220 -1.052 1.00 79.31 92 GLN A O 1
ATOM 740 N N . HIS A 1 93 ? 19.476 9.443 -0.715 1.00 81.88 93 HIS A N 1
ATOM 741 C CA . HIS A 1 93 ? 18.507 9.667 -1.777 1.00 81.88 93 HIS A CA 1
ATOM 742 C C . HIS A 1 93 ? 19.102 9.376 -3.162 1.00 81.88 93 HIS A C 1
ATOM 744 O O . HIS A 1 93 ? 18.501 8.621 -3.928 1.00 81.88 93 HIS A O 1
ATOM 750 N N . GLU A 1 94 ? 20.309 9.874 -3.444 1.00 89.12 94 GLU A N 1
ATOM 751 C CA . GLU A 1 94 ? 21.047 9.574 -4.674 1.00 89.12 94 GLU A CA 1
ATOM 752 C C . GLU A 1 94 ? 21.224 8.063 -4.877 1.00 89.12 94 GLU A C 1
ATOM 754 O O . GLU A 1 94 ? 20.881 7.540 -5.939 1.00 89.12 94 GLU A O 1
ATOM 759 N N . GLN A 1 95 ? 21.699 7.333 -3.861 1.00 87.31 95 GLN A N 1
ATOM 760 C CA . GLN A 1 95 ? 21.884 5.880 -3.971 1.00 87.31 95 GLN A CA 1
ATOM 761 C C . GLN A 1 95 ? 20.564 5.153 -4.265 1.00 87.31 95 GLN A C 1
ATOM 763 O O . GLN A 1 95 ? 20.532 4.215 -5.067 1.00 87.31 95 GLN A O 1
ATOM 768 N N . GLY A 1 96 ? 19.461 5.611 -3.664 1.00 87.38 96 GLY A N 1
ATOM 769 C CA . GLY A 1 96 ? 18.119 5.110 -3.952 1.00 87.38 96 GLY A CA 1
ATOM 770 C C . GLY A 1 96 ? 17.700 5.330 -5.409 1.00 87.38 96 GLY A C 1
ATOM 771 O O . GLY A 1 96 ? 17.188 4.399 -6.036 1.00 87.38 96 GLY A O 1
ATOM 772 N N . LEU A 1 97 ? 17.964 6.519 -5.961 1.00 88.69 97 LEU A N 1
ATOM 773 C CA . LEU A 1 97 ? 17.673 6.863 -7.357 1.00 88.69 97 LEU A CA 1
ATOM 774 C C . LEU A 1 97 ? 18.540 6.081 -8.350 1.00 88.69 97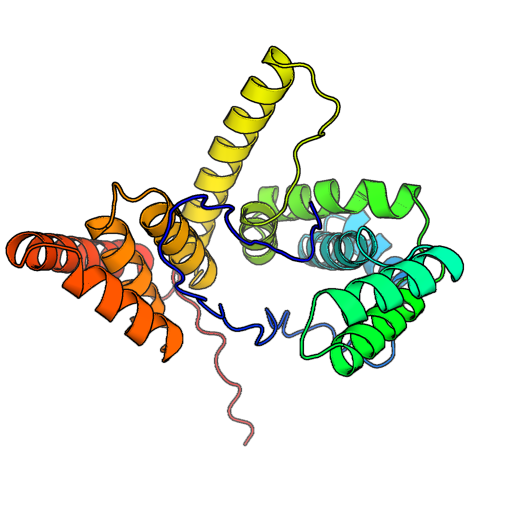 LEU A C 1
ATOM 776 O O . LEU A 1 97 ? 18.038 5.589 -9.360 1.00 88.69 97 LEU A O 1
ATOM 780 N N . ILE A 1 98 ? 19.833 5.912 -8.063 1.00 90.88 98 ILE A N 1
ATOM 781 C CA . ILE A 1 98 ? 20.735 5.105 -8.899 1.00 90.88 98 ILE A CA 1
ATOM 782 C C . ILE A 1 98 ? 20.269 3.647 -8.917 1.00 90.88 98 ILE A C 1
ATOM 784 O O . ILE A 1 98 ? 20.254 3.007 -9.971 1.00 90.88 98 ILE A O 1
ATOM 788 N N . HIS A 1 99 ? 19.883 3.110 -7.758 1.00 89.56 99 HIS A N 1
ATOM 789 C CA . HIS A 1 99 ? 19.371 1.751 -7.666 1.00 89.56 99 HIS A CA 1
ATOM 790 C C . HIS A 1 99 ? 18.040 1.588 -8.415 1.00 89.56 99 HIS A C 1
ATOM 792 O O . HIS A 1 99 ? 17.895 0.612 -9.147 1.00 89.56 99 HIS A O 1
ATOM 798 N N . SER A 1 100 ? 17.091 2.526 -8.290 1.00 89.69 100 SER A N 1
ATOM 799 C CA . SER A 1 100 ? 15.815 2.449 -9.019 1.00 89.69 100 SER A CA 1
ATOM 800 C C . SER A 1 100 ? 16.000 2.580 -10.532 1.00 89.69 100 SER A C 1
ATOM 802 O O . SER A 1 100 ? 15.404 1.802 -11.274 1.00 89.69 100 SER A O 1
ATOM 804 N N . TYR A 1 101 ? 16.883 3.476 -10.985 1.00 93.38 101 TYR A N 1
ATOM 805 C CA . TYR A 1 101 ? 17.250 3.614 -12.395 1.00 93.38 101 TYR A CA 1
ATOM 806 C C . TYR A 1 101 ? 17.777 2.294 -12.975 1.00 93.38 101 TYR A C 1
ATOM 808 O O . TYR A 1 101 ? 17.266 1.814 -13.984 1.00 93.38 101 TYR A O 1
ATOM 816 N N . LYS A 1 102 ? 18.748 1.663 -12.298 1.00 93.06 102 LYS A N 1
ATOM 817 C CA . LYS A 1 102 ? 19.304 0.363 -12.714 1.00 93.06 102 LYS A CA 1
ATOM 818 C C . LYS A 1 102 ? 18.270 -0.760 -12.652 1.00 93.06 102 LYS A C 1
ATOM 820 O O . LYS A 1 102 ? 18.215 -1.601 -13.540 1.00 93.06 102 LYS A O 1
ATOM 825 N N . PHE A 1 103 ? 17.444 -0.781 -11.608 1.00 91.75 103 PHE A N 1
ATOM 826 C CA . PHE A 1 103 ? 16.395 -1.784 -11.449 1.00 91.75 103 PHE A CA 1
ATOM 827 C C . PHE A 1 103 ? 15.385 -1.740 -12.605 1.00 91.75 103 PHE A C 1
ATOM 829 O O . PHE A 1 103 ? 14.963 -2.792 -13.078 1.00 91.75 103 PHE A O 1
ATOM 836 N N . CYS A 1 104 ? 15.027 -0.544 -13.075 1.00 94.56 104 CYS A N 1
ATOM 837 C CA . CYS A 1 104 ? 14.005 -0.322 -14.099 1.00 94.56 104 CYS A CA 1
ATOM 838 C C . CYS A 1 104 ? 14.537 -0.293 -15.540 1.00 94.56 104 CYS A C 1
ATOM 840 O O . CYS A 1 104 ? 13.785 0.027 -16.466 1.00 94.56 104 CYS A O 1
ATOM 842 N N . GLU A 1 105 ? 15.809 -0.635 -15.753 1.00 93.44 105 GLU A N 1
ATOM 843 C CA . GLU A 1 105 ? 16.401 -0.704 -17.087 1.00 93.44 105 GLU A CA 1
ATOM 844 C C . GLU A 1 105 ? 15.641 -1.705 -17.980 1.00 93.44 105 GLU A C 1
ATOM 846 O O . GLU A 1 105 ? 15.345 -2.835 -17.585 1.00 93.44 105 GLU A O 1
ATOM 851 N N . GLY A 1 106 ? 15.286 -1.266 -19.193 1.00 93.94 106 GLY A N 1
ATOM 852 C CA . GLY A 1 106 ? 14.536 -2.065 -20.169 1.00 93.94 106 GLY A CA 1
ATOM 853 C C . GLY A 1 106 ? 13.014 -2.110 -19.970 1.00 93.94 106 GLY A C 1
ATOM 854 O O . GLY A 1 106 ? 12.323 -2.716 -20.789 1.00 93.94 106 GLY A O 1
ATOM 855 N N . VAL A 1 107 ? 12.464 -1.463 -18.934 1.00 95.56 107 VAL A N 1
ATOM 856 C CA . VAL A 1 107 ? 11.007 -1.372 -18.727 1.00 95.56 107 VAL A CA 1
ATOM 857 C C . VAL A 1 107 ? 10.391 -0.312 -19.645 1.00 95.56 107 VAL A C 1
ATOM 859 O O . VAL A 1 107 ? 10.673 0.884 -19.524 1.00 95.56 107 VAL A O 1
ATOM 862 N N . THR A 1 108 ? 9.498 -0.742 -20.533 1.00 95.62 108 THR A N 1
ATOM 863 C CA . THR A 1 108 ? 8.812 0.113 -21.518 1.00 95.62 108 THR A CA 1
ATOM 864 C C . THR A 1 108 ? 7.559 0.779 -20.946 1.00 95.62 108 THR A C 1
ATOM 866 O O . THR A 1 108 ? 7.026 0.335 -19.930 1.00 95.62 108 THR A O 1
ATOM 869 N N . ASP A 1 109 ? 7.064 1.831 -21.602 1.00 92.75 109 ASP A N 1
ATOM 870 C CA . ASP A 1 109 ? 5.818 2.502 -21.196 1.00 92.75 109 ASP A CA 1
ATOM 871 C C . ASP A 1 109 ? 4.610 1.554 -21.271 1.00 92.75 109 ASP A C 1
ATOM 873 O O . ASP A 1 109 ? 3.783 1.535 -20.361 1.00 92.75 109 ASP A O 1
ATOM 877 N N . ASP A 1 110 ? 4.564 0.674 -22.277 1.00 95.00 110 ASP A N 1
ATOM 878 C CA . 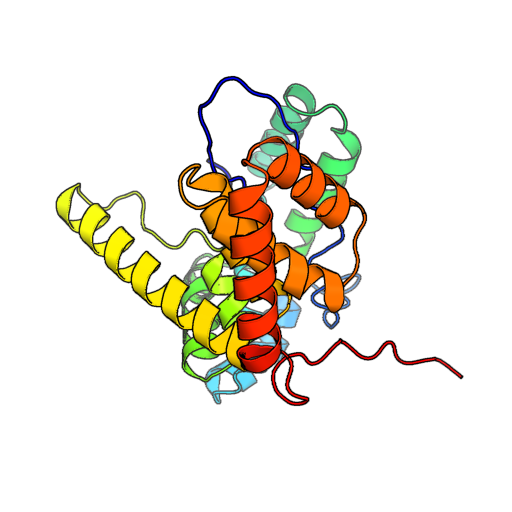ASP A 1 110 ? 3.535 -0.367 -22.386 1.00 95.00 110 ASP A CA 1
ATOM 879 C C . ASP A 1 110 ? 3.511 -1.288 -21.163 1.00 95.00 110 ASP A C 1
ATOM 881 O O . ASP A 1 110 ? 2.441 -1.672 -20.695 1.00 95.00 110 ASP A O 1
ATOM 885 N N . MET A 1 111 ? 4.682 -1.626 -20.611 1.00 95.56 111 MET A N 1
ATOM 886 C CA . MET A 1 111 ? 4.759 -2.395 -19.370 1.00 95.56 111 MET A CA 1
ATOM 887 C C . MET A 1 111 ? 4.254 -1.567 -18.185 1.00 95.56 111 MET A C 1
ATOM 889 O O . MET A 1 111 ? 3.448 -2.064 -17.403 1.00 95.56 111 MET A O 1
ATOM 893 N N . LEU A 1 112 ? 4.673 -0.305 -18.053 1.00 92.62 112 LEU A N 1
ATOM 894 C CA . LEU A 1 112 ? 4.228 0.561 -16.954 1.00 92.62 112 LEU A CA 1
ATOM 895 C C . LEU A 1 112 ? 2.705 0.744 -16.930 1.00 92.62 112 LEU A C 1
ATOM 897 O O . LEU A 1 112 ? 2.102 0.691 -15.854 1.00 92.62 112 LEU A O 1
ATOM 901 N N . ASN A 1 113 ? 2.079 0.846 -18.103 1.00 91.19 113 ASN A N 1
ATOM 902 C CA . ASN A 1 113 ? 0.629 0.970 -18.268 1.00 91.19 113 ASN A CA 1
ATOM 903 C C . ASN A 1 113 ? -0.162 -0.257 -17.767 1.00 91.19 113 ASN A C 1
ATOM 905 O O . ASN A 1 113 ? -1.382 -0.183 -17.599 1.00 91.19 113 ASN A O 1
ATOM 909 N N . LEU A 1 114 ? 0.507 -1.387 -17.504 1.00 93.19 114 LEU A N 1
ATOM 910 C CA . LEU A 1 114 ? -0.109 -2.576 -16.904 1.00 93.19 114 LEU A CA 1
ATOM 911 C C . LEU A 1 114 ? -0.127 -2.540 -15.372 1.00 93.19 114 LEU A C 1
ATOM 913 O O . LEU A 1 114 ? -0.892 -3.285 -14.768 1.00 93.19 114 LEU A O 1
ATOM 917 N N . SER A 1 115 ? 0.698 -1.709 -14.734 1.00 91.69 115 SER A N 1
ATOM 918 C CA . SER A 1 115 ? 0.941 -1.748 -13.283 1.00 91.69 115 SER A CA 1
ATOM 919 C C . SER A 1 115 ? -0.339 -1.688 -12.437 1.00 91.69 115 SER A C 1
ATOM 921 O O . SER A 1 115 ? -0.619 -2.619 -11.681 1.00 91.69 115 SER A O 1
ATOM 923 N N . ILE A 1 116 ? -1.137 -0.627 -12.602 1.00 90.44 116 ILE A N 1
ATOM 924 C CA . ILE A 1 116 ? -2.379 -0.399 -11.852 1.00 90.44 116 ILE A CA 1
ATOM 925 C C . ILE A 1 116 ? -3.387 -1.507 -12.159 1.00 90.44 116 ILE A C 1
ATOM 927 O O . ILE A 1 116 ? -3.930 -2.097 -11.231 1.00 90.44 116 ILE A O 1
ATOM 931 N N . LYS A 1 117 ? -3.561 -1.861 -13.440 1.00 93.38 117 LYS A N 1
ATOM 932 C CA . LYS A 1 117 ? -4.495 -2.914 -13.879 1.00 93.38 117 LYS A CA 1
ATOM 933 C C . LYS A 1 117 ? -4.179 -4.272 -13.254 1.00 93.38 117 LYS A C 1
ATOM 935 O O . LYS A 1 117 ? -5.084 -5.002 -12.871 1.00 93.38 117 LYS A O 1
ATOM 940 N N . LEU A 1 118 ? -2.898 -4.617 -13.139 1.00 96.00 118 LEU A N 1
ATOM 941 C CA . LEU A 1 118 ? -2.463 -5.875 -12.536 1.00 96.00 118 LEU A CA 1
ATOM 942 C C . LEU A 1 118 ? -2.695 -5.906 -11.022 1.00 96.00 118 LEU A C 1
ATOM 944 O O . LEU A 1 118 ? -3.150 -6.921 -10.497 1.00 96.00 118 LEU A O 1
ATOM 948 N N . ILE A 1 119 ? -2.420 -4.799 -10.325 1.00 93.06 119 ILE A N 1
ATOM 949 C CA . ILE A 1 119 ? -2.698 -4.680 -8.885 1.00 93.06 119 ILE A CA 1
ATOM 950 C C . ILE A 1 119 ? -4.206 -4.746 -8.639 1.00 93.06 119 ILE A C 1
ATOM 952 O O . ILE A 1 119 ? -4.658 -5.475 -7.761 1.00 93.06 119 ILE A O 1
ATOM 956 N N . GLU A 1 120 ? -4.990 -4.031 -9.437 1.00 94.06 120 GLU A N 1
ATOM 957 C CA . GLU A 1 120 ? -6.445 -4.031 -9.351 1.00 94.06 120 GLU A CA 1
ATOM 958 C C . GLU A 1 120 ? -7.028 -5.425 -9.621 1.00 94.06 120 GLU A C 1
ATOM 960 O O . GLU A 1 120 ? -7.765 -5.935 -8.783 1.00 94.06 120 GLU A O 1
ATOM 965 N N .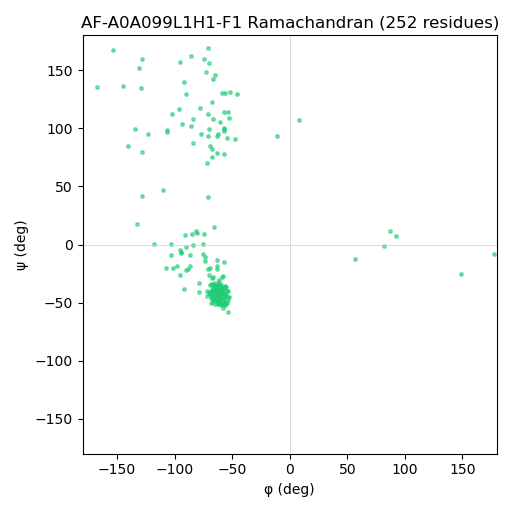 SER A 1 121 ? -6.611 -6.103 -10.696 1.00 95.94 121 SER A N 1
ATOM 966 C CA . SER A 1 121 ? -7.018 -7.485 -11.006 1.00 95.94 121 SER A CA 1
ATOM 967 C C . SER A 1 121 ? -6.709 -8.457 -9.861 1.00 95.94 121 SER A C 1
ATOM 969 O O . SER A 1 121 ? -7.548 -9.280 -9.478 1.00 95.94 121 SER A O 1
ATOM 971 N N . ALA A 1 122 ? -5.519 -8.347 -9.263 1.00 94.56 122 ALA A N 1
ATOM 972 C CA . ALA A 1 122 ? -5.155 -9.167 -8.114 1.00 94.56 122 ALA A CA 1
ATOM 973 C C . ALA A 1 122 ? -6.049 -8.867 -6.897 1.00 94.56 122 ALA A C 1
ATOM 975 O O . ALA A 1 122 ? -6.475 -9.794 -6.202 1.00 94.56 122 ALA A O 1
ATOM 976 N N . ALA A 1 123 ? -6.359 -7.590 -6.646 1.00 94.31 123 ALA A N 1
ATOM 977 C CA . ALA A 1 123 ? -7.232 -7.167 -5.553 1.00 94.31 123 ALA A CA 1
ATOM 978 C C . ALA A 1 123 ? -8.673 -7.664 -5.751 1.00 94.31 123 ALA A C 1
ATOM 980 O O . ALA A 1 123 ? -9.263 -8.213 -4.822 1.00 94.31 123 ALA A O 1
ATOM 981 N N . GLU A 1 124 ? -9.225 -7.552 -6.961 1.00 95.12 124 GLU A N 1
ATOM 982 C CA . GLU A 1 124 ? -10.544 -8.099 -7.320 1.00 95.12 124 GLU A CA 1
ATOM 983 C C . GLU A 1 124 ? -10.603 -9.616 -7.140 1.00 95.12 124 GLU A C 1
ATOM 985 O O . GLU A 1 124 ? -11.603 -10.149 -6.662 1.00 95.12 124 GLU A O 1
ATOM 990 N N . SER A 1 125 ? -9.493 -10.299 -7.412 1.00 94.69 125 SER A N 1
ATOM 991 C CA . SER A 1 125 ? -9.351 -11.744 -7.216 1.00 94.69 125 SER A CA 1
ATOM 992 C C . SER A 1 125 ? -9.052 -12.143 -5.762 1.00 94.69 125 SER A C 1
ATOM 994 O O . SER A 1 125 ? -8.738 -13.299 -5.472 1.00 94.69 125 SER A O 1
ATOM 996 N N . GLY A 1 126 ? -9.147 -11.205 -4.815 1.00 89.75 126 GLY A N 1
ATOM 997 C CA . GLY A 1 126 ? -9.075 -11.485 -3.385 1.00 89.75 126 GLY A CA 1
ATOM 998 C C . GLY A 1 126 ? -7.682 -11.389 -2.760 1.00 89.75 126 GLY A C 1
ATOM 999 O O . GLY A 1 126 ? -7.556 -11.742 -1.579 1.00 89.75 126 GLY A O 1
ATOM 1000 N N . ASN A 1 127 ? -6.663 -10.926 -3.495 1.00 89.12 127 ASN A N 1
ATOM 1001 C CA . ASN A 1 127 ? -5.309 -10.753 -2.972 1.00 89.12 127 ASN A CA 1
ATOM 1002 C C . ASN A 1 127 ? -5.250 -9.575 -1.980 1.00 89.12 127 ASN A C 1
ATOM 1004 O O . ASN A 1 127 ? -5.385 -8.410 -2.350 1.00 89.12 127 ASN A O 1
ATOM 1008 N N . VAL A 1 128 ? -5.010 -9.891 -0.706 1.00 87.00 128 VAL A N 1
ATOM 1009 C CA . VAL A 1 128 ? -4.982 -8.923 0.407 1.00 87.00 128 VAL A CA 1
ATOM 1010 C C . VAL A 1 128 ? -3.860 -7.893 0.249 1.00 87.00 128 VAL A C 1
ATOM 1012 O O . VAL A 1 128 ? -4.049 -6.712 0.532 1.00 87.00 128 VAL A O 1
ATOM 1015 N N . LEU A 1 129 ? -2.686 -8.311 -0.235 1.00 85.31 129 LEU A N 1
ATOM 1016 C CA . LEU A 1 129 ? -1.565 -7.395 -0.450 1.00 85.31 129 LEU A CA 1
ATOM 1017 C C . LEU A 1 129 ? -1.877 -6.399 -1.570 1.00 85.31 129 LEU A C 1
ATOM 1019 O O . LEU A 1 129 ? -1.557 -5.216 -1.446 1.00 85.31 129 LEU A O 1
ATOM 1023 N N . ALA A 1 130 ? -2.553 -6.857 -2.623 1.00 88.38 130 ALA A N 1
ATOM 1024 C CA . ALA A 1 130 ? -3.009 -6.006 -3.709 1.00 88.38 130 ALA A CA 1
ATOM 1025 C C . ALA A 1 130 ? -4.083 -5.008 -3.254 1.00 88.38 130 ALA A C 1
ATOM 1027 O O . ALA A 1 130 ? -3.965 -3.829 -3.569 1.00 88.38 130 ALA A O 1
ATOM 1028 N N . MET A 1 131 ? -5.056 -5.436 -2.440 1.00 90.06 131 MET A N 1
ATOM 1029 C CA . MET A 1 131 ? -6.057 -4.547 -1.826 1.00 90.06 131 MET A CA 1
ATOM 1030 C C . MET A 1 131 ? -5.402 -3.420 -1.017 1.00 90.06 131 MET A C 1
ATOM 1032 O O . MET A 1 131 ? -5.711 -2.244 -1.212 1.00 90.06 131 MET A O 1
ATOM 1036 N N . ASN A 1 132 ? -4.445 -3.773 -0.154 1.00 85.81 132 ASN A N 1
ATOM 1037 C CA . ASN A 1 132 ? -3.690 -2.794 0.630 1.00 85.81 132 ASN A CA 1
ATOM 1038 C C . ASN A 1 132 ? -2.876 -1.857 -0.253 1.00 85.81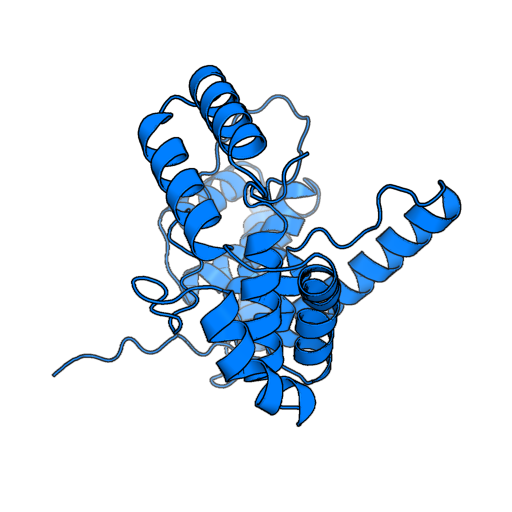 132 ASN A C 1
ATOM 1040 O O . ASN A 1 132 ? -2.843 -0.655 -0.017 1.00 85.81 132 ASN A O 1
ATOM 1044 N N . THR A 1 133 ? -2.234 -2.399 -1.284 1.00 85.88 133 THR A N 1
ATOM 1045 C CA . THR A 1 133 ? -1.411 -1.596 -2.188 1.00 85.88 133 THR A CA 1
ATOM 1046 C C . THR A 1 133 ? -2.284 -0.620 -2.972 1.00 85.88 133 THR A C 1
ATOM 1048 O O . THR A 1 133 ? -1.992 0.570 -2.990 1.00 85.88 133 THR A O 1
ATOM 1051 N N . PHE A 1 134 ? -3.409 -1.079 -3.523 1.00 87.00 134 PHE A N 1
ATOM 1052 C CA . PHE A 1 134 ? -4.364 -0.217 -4.215 1.00 87.00 134 PHE A CA 1
ATOM 1053 C C . PHE A 1 134 ? -4.851 0.921 -3.318 1.00 87.00 134 PHE A C 1
ATOM 1055 O O . PHE A 1 134 ? -4.961 2.048 -3.783 1.00 87.00 134 PHE A O 1
ATOM 1062 N N . SER A 1 135 ? -5.095 0.650 -2.029 1.00 81.81 135 SER A N 1
ATOM 1063 C CA . SER A 1 135 ? -5.630 1.667 -1.119 1.00 81.81 135 SER A CA 1
ATOM 1064 C C . SER A 1 135 ? -4.727 2.873 -0.887 1.00 81.81 135 SER A C 1
ATOM 1066 O O . SER A 1 135 ? -5.200 3.919 -0.441 1.00 81.81 135 SER A O 1
ATOM 1068 N N . VAL A 1 136 ? -3.442 2.722 -1.197 1.00 78.31 136 VAL A N 1
ATOM 1069 C CA . VAL A 1 136 ? -2.444 3.763 -1.002 1.00 78.31 136 VAL A CA 1
ATOM 1070 C C . VAL A 1 136 ? -1.993 4.381 -2.336 1.00 78.31 136 VAL A C 1
ATOM 1072 O O . VAL A 1 136 ? -1.521 5.510 -2.370 1.00 78.31 136 VAL A O 1
ATOM 1075 N N . MET A 1 137 ? -2.179 3.704 -3.468 1.00 79.44 137 MET A N 1
ATOM 1076 C CA . MET A 1 137 ? -1.733 4.210 -4.771 1.00 79.44 137 MET A CA 1
ATOM 1077 C C . MET A 1 137 ? -2.465 5.485 -5.216 1.00 79.44 137 MET A C 1
ATOM 1079 O O . MET A 1 137 ? -3.669 5.640 -5.031 1.00 79.44 137 MET A O 1
ATOM 1083 N N . ALA A 1 138 ? -1.747 6.365 -5.914 1.00 68.94 138 ALA A N 1
ATOM 1084 C CA . ALA A 1 138 ? -2.365 7.427 -6.699 1.00 68.94 138 ALA A CA 1
ATOM 1085 C C . ALA A 1 138 ? -2.748 6.856 -8.075 1.00 68.94 138 ALA A C 1
ATOM 1087 O O . ALA A 1 138 ? -1.872 6.539 -8.875 1.00 68.94 138 ALA A O 1
ATOM 1088 N N . THR A 1 139 ? -4.044 6.662 -8.327 1.00 68.06 139 THR A N 1
ATOM 1089 C CA . THR A 1 139 ? -4.550 5.976 -9.539 1.00 68.06 139 THR A CA 1
ATOM 1090 C C . THR 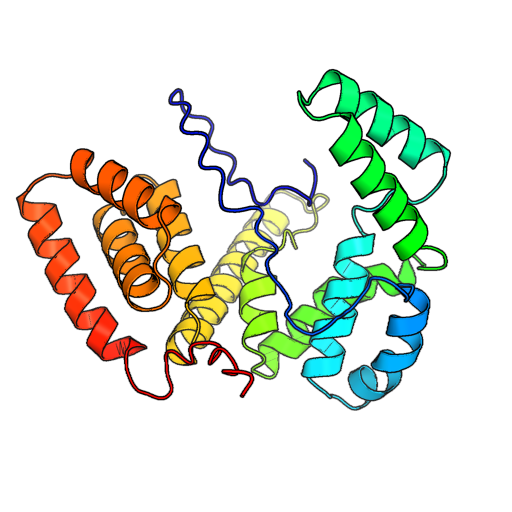A 1 139 ? -5.430 6.853 -10.430 1.00 68.06 139 THR A C 1
ATOM 1092 O O . THR A 1 139 ? -5.920 6.383 -11.453 1.00 68.06 139 THR A O 1
ATOM 1095 N N . ILE A 1 140 ? -5.645 8.114 -10.053 1.00 72.25 140 ILE A N 1
ATOM 1096 C CA . ILE A 1 140 ? -6.538 9.027 -10.767 1.00 72.25 140 ILE A CA 1
ATOM 1097 C C . ILE A 1 140 ? -5.745 9.771 -11.840 1.00 72.25 140 ILE A C 1
ATOM 1099 O O . ILE A 1 140 ? -4.694 10.338 -11.545 1.00 72.25 140 ILE A O 1
ATOM 1103 N N . ASP A 1 141 ? -6.264 9.767 -13.066 1.00 73.88 141 ASP A N 1
ATOM 1104 C CA . ASP A 1 141 ? -5.706 10.536 -14.176 1.00 73.88 141 ASP A CA 1
ATOM 1105 C C . ASP A 1 141 ? -5.894 12.038 -13.920 1.00 73.88 141 ASP A C 1
ATOM 1107 O O . ASP A 1 141 ? -7.008 12.523 -13.718 1.00 73.88 141 ASP A O 1
ATOM 1111 N N . GLU A 1 142 ? -4.781 12.769 -13.906 1.00 70.00 142 GLU A N 1
ATOM 1112 C CA . GLU A 1 142 ? -4.745 14.212 -13.660 1.00 70.00 142 GLU A CA 1
ATOM 1113 C C . GLU A 1 142 ? -5.267 15.045 -14.841 1.00 70.00 142 GLU A C 1
ATOM 1115 O O . GLU A 1 142 ? -5.504 16.241 -14.679 1.00 70.00 142 GLU A O 1
ATOM 1120 N N . ASN A 1 143 ? -5.479 14.426 -16.008 1.00 79.19 143 ASN A N 1
ATOM 1121 C CA . ASN A 1 143 ? -5.978 15.096 -17.212 1.00 79.19 143 ASN A CA 1
ATOM 1122 C C . ASN A 1 143 ? -7.510 15.098 -17.331 1.00 79.19 143 ASN A C 1
ATOM 1124 O O . ASN A 1 143 ? -8.037 15.654 -18.296 1.00 79.19 143 ASN A O 1
ATOM 1128 N N . LEU A 1 144 ? -8.223 14.477 -16.385 1.00 80.69 144 LEU A N 1
ATOM 1129 C CA . LEU A 1 144 ? -9.685 14.482 -16.361 1.00 80.69 144 LEU A CA 1
ATOM 1130 C C . LEU A 1 144 ? -10.224 15.893 -16.103 1.00 80.69 144 LEU A C 1
ATOM 1132 O O . LEU A 1 144 ? -9.677 16.649 -15.294 1.00 80.69 144 LEU A O 1
ATOM 1136 N N . ASP A 1 145 ? -11.331 16.235 -16.763 1.00 87.38 145 ASP A N 1
ATOM 1137 C CA . ASP A 1 145 ? -12.026 17.491 -16.489 1.00 87.38 145 ASP A CA 1
ATOM 1138 C C . ASP A 1 145 ? -12.726 17.469 -15.119 1.00 87.38 145 ASP A C 1
ATOM 1140 O O . ASP A 1 145 ? -12.837 16.429 -14.474 1.00 87.38 145 ASP A O 1
ATOM 1144 N N . GLY A 1 146 ? -13.206 18.622 -14.641 1.00 84.44 146 GLY A N 1
ATOM 1145 C CA . GLY A 1 146 ? -13.719 18.756 -13.272 1.00 84.44 146 GLY A CA 1
ATOM 1146 C C . GLY A 1 146 ? -14.807 17.744 -12.883 1.00 84.44 146 GLY A C 1
ATOM 1147 O O . GLY A 1 146 ? -14.765 17.208 -11.774 1.00 84.44 146 GLY A O 1
ATOM 1148 N N . ASN A 1 147 ? -15.746 17.437 -13.783 1.00 90.25 147 ASN A N 1
ATOM 1149 C CA . ASN A 1 147 ? -16.838 16.507 -13.478 1.00 90.25 147 ASN A CA 1
ATOM 1150 C C . ASN A 1 147 ? -16.366 15.049 -13.552 1.00 90.25 147 ASN A C 1
ATOM 1152 O O . ASN A 1 147 ? -16.740 14.224 -12.710 1.00 90.25 147 ASN A O 1
ATOM 1156 N N . GLU A 1 148 ? -15.547 14.723 -14.551 1.00 87.69 148 GLU A N 1
ATOM 1157 C CA . GLU A 1 148 ? -14.973 13.386 -14.707 1.00 87.69 148 GLU A CA 1
ATOM 1158 C C . GLU A 1 148 ? -14.018 13.051 -13.557 1.00 87.69 148 GLU A C 1
ATOM 1160 O O . GLU A 1 148 ? -14.068 11.948 -13.006 1.00 87.69 148 GLU A O 1
ATOM 1165 N N . LEU A 1 149 ? -13.220 14.030 -13.130 1.00 83.12 149 LEU A N 1
ATOM 1166 C CA . LEU A 1 149 ? -12.297 13.928 -12.010 1.00 83.12 149 LEU A CA 1
ATOM 1167 C C . LEU A 1 149 ? -13.039 13.683 -10.693 1.00 83.12 149 LEU A C 1
ATOM 1169 O O . LEU A 1 149 ? -12.664 12.786 -9.936 1.00 83.12 149 LEU A O 1
ATOM 1173 N N . GLU A 1 150 ? -14.111 14.432 -10.411 1.00 84.94 150 GLU A N 1
ATOM 1174 C CA . GLU A 1 150 ? -14.907 14.229 -9.194 1.00 84.94 150 GLU A CA 1
ATOM 1175 C C . GLU A 1 150 ? -15.515 12.820 -9.153 1.00 84.94 150 GLU A C 1
ATOM 1177 O O . GLU A 1 150 ? -15.455 12.127 -8.126 1.00 84.94 150 GLU A O 1
ATOM 1182 N N . LYS A 1 151 ? -16.053 12.359 -10.287 1.00 88.12 151 LYS A N 1
ATOM 1183 C CA . LYS A 1 151 ? -16.596 11.005 -10.413 1.00 88.12 151 LYS A CA 1
ATOM 1184 C C . LYS A 1 151 ? -15.512 9.946 -10.195 1.00 88.12 151 LYS A C 1
ATOM 1186 O O . LYS A 1 151 ? -15.730 9.029 -9.401 1.00 88.12 151 LYS A O 1
ATOM 1191 N N . ALA A 1 152 ? -14.347 10.102 -10.823 1.00 83.19 152 ALA A N 1
ATOM 1192 C CA . ALA A 1 152 ? -13.214 9.193 -10.665 1.00 83.19 152 ALA A CA 1
ATOM 1193 C C . ALA A 1 152 ? -12.723 9.140 -9.209 1.00 83.19 152 ALA A C 1
ATOM 1195 O O . ALA A 1 152 ? -12.529 8.054 -8.663 1.00 83.19 152 ALA A O 1
ATOM 1196 N N . ILE A 1 153 ? -12.613 10.292 -8.534 1.00 84.75 153 ILE A N 1
ATOM 1197 C CA . ILE A 1 153 ? -12.267 10.371 -7.106 1.00 84.75 153 ILE A CA 1
ATOM 1198 C C . ILE A 1 153 ? -13.282 9.601 -6.258 1.00 84.75 153 ILE A C 1
ATOM 1200 O O . ILE A 1 153 ? -12.899 8.841 -5.364 1.00 84.75 153 ILE A O 1
ATOM 1204 N N . LYS A 1 154 ? -14.580 9.793 -6.512 1.00 87.00 154 LYS A N 1
ATOM 1205 C CA . LYS A 1 154 ? -15.646 9.132 -5.752 1.00 87.00 154 LYS A CA 1
ATOM 1206 C C . LYS A 1 154 ? -15.622 7.615 -5.940 1.00 87.00 154 LYS A C 1
ATOM 1208 O O . LYS A 1 154 ? -15.735 6.877 -4.958 1.00 87.00 154 LYS A O 1
ATOM 1213 N N . GLU A 1 155 ? -15.470 7.151 -7.176 1.00 89.75 155 GLU A N 1
ATOM 1214 C CA . GLU A 1 155 ? -15.379 5.725 -7.502 1.00 89.75 155 GLU A CA 1
ATOM 1215 C C . GLU A 1 155 ? -14.129 5.092 -6.889 1.00 89.75 155 GLU A C 1
ATOM 1217 O O . GLU A 1 155 ? -14.234 4.058 -6.220 1.00 89.75 155 GLU A O 1
ATOM 1222 N N . TYR A 1 156 ? -12.980 5.761 -7.009 1.00 88.38 156 TYR A N 1
ATOM 1223 C CA . TYR A 1 156 ? -11.733 5.340 -6.380 1.00 88.38 156 TYR A CA 1
ATOM 1224 C C . TYR A 1 156 ? -11.883 5.210 -4.862 1.00 88.38 156 TYR A C 1
ATOM 1226 O O . TYR A 1 156 ? -11.574 4.157 -4.305 1.00 88.38 156 TYR A O 1
ATOM 1234 N N . ARG A 1 157 ? -12.417 6.236 -4.181 1.00 87.44 157 ARG A N 1
ATOM 1235 C CA . ARG A 1 157 ? -12.617 6.214 -2.721 1.00 87.44 157 ARG A CA 1
ATOM 1236 C C . ARG A 1 157 ? -13.517 5.063 -2.291 1.00 87.44 157 ARG A C 1
ATOM 1238 O O . ARG A 1 157 ? -13.152 4.325 -1.382 1.00 87.44 157 ARG A O 1
ATOM 1245 N N . LYS A 1 158 ? -14.639 4.858 -2.988 1.00 91.44 158 LYS A N 1
ATOM 1246 C CA . LYS A 1 158 ? -15.553 3.741 -2.715 1.00 91.44 158 LYS A CA 1
ATOM 1247 C C . LYS A 1 158 ? -14.846 2.390 -2.858 1.00 91.44 158 LYS A C 1
ATOM 1249 O O . LYS A 1 158 ? -15.000 1.523 -2.000 1.00 91.44 158 LYS A O 1
ATOM 1254 N N . LYS A 1 159 ? -14.075 2.208 -3.933 1.00 91.31 159 LYS A N 1
ATOM 1255 C CA . LYS A 1 159 ? -13.341 0.964 -4.197 1.00 91.31 159 LYS A CA 1
ATOM 1256 C C . LYS A 1 159 ? -12.249 0.723 -3.156 1.00 91.31 159 LYS A C 1
ATOM 1258 O O . LYS A 1 159 ? -12.175 -0.365 -2.590 1.00 91.31 159 LYS A O 1
ATOM 1263 N N . ARG A 1 160 ? -11.471 1.761 -2.843 1.00 89.62 160 ARG A N 1
ATOM 1264 C CA . ARG A 1 160 ? -10.468 1.775 -1.775 1.00 89.62 160 ARG A CA 1
ATOM 1265 C C . ARG A 1 160 ? -11.068 1.381 -0.428 1.00 89.62 160 ARG A C 1
ATOM 1267 O O . ARG A 1 160 ? -10.527 0.499 0.229 1.00 89.62 160 ARG A O 1
ATOM 1274 N N . ASP A 1 161 ? -12.173 2.005 -0.026 1.00 91.56 161 ASP A N 1
ATOM 1275 C CA . ASP A 1 161 ? -12.814 1.722 1.261 1.00 91.56 161 ASP A CA 1
ATOM 1276 C C . ASP A 1 161 ? -13.312 0.274 1.337 1.00 91.56 161 ASP A C 1
ATOM 1278 O O . ASP A 1 161 ? -13.121 -0.389 2.356 1.00 91.56 161 ASP A O 1
ATOM 1282 N N . ASN A 1 162 ? -13.869 -0.246 0.240 1.00 94.38 162 ASN A N 1
ATOM 1283 C CA . ASN A 1 162 ? -14.269 -1.648 0.145 1.00 94.38 162 ASN A CA 1
ATOM 1284 C C . ASN A 1 162 ? -13.068 -2.604 0.273 1.00 94.38 162 ASN A C 1
ATOM 1286 O O . ASN A 1 162 ? -13.132 -3.587 1.007 1.00 94.38 162 ASN A O 1
ATOM 1290 N N . TYR A 1 163 ? -11.955 -2.310 -0.402 1.00 94.12 163 TYR A N 1
ATOM 1291 C CA . TYR A 1 163 ? -10.734 -3.110 -0.289 1.00 94.12 163 TYR A CA 1
ATOM 1292 C C . TYR A 1 163 ? -10.121 -3.074 1.103 1.00 94.12 163 TYR A C 1
ATOM 1294 O O . TYR A 1 163 ? -9.715 -4.123 1.598 1.00 94.12 163 TYR A O 1
ATOM 1302 N N . LEU A 1 164 ? -10.088 -1.910 1.753 1.00 91.56 164 LEU A N 1
ATOM 1303 C CA . LEU A 1 164 ? -9.642 -1.807 3.139 1.00 91.56 164 LEU A CA 1
ATOM 1304 C C . LEU A 1 164 ? -10.521 -2.663 4.053 1.00 91.56 164 LEU A C 1
ATOM 1306 O O . LEU A 1 164 ? -9.981 -3.457 4.816 1.00 91.56 164 LEU A O 1
ATOM 1310 N N . GLN A 1 165 ? -11.849 -2.584 3.924 1.00 92.38 165 GLN A N 1
ATOM 1311 C CA . GLN A 1 165 ? -12.769 -3.387 4.734 1.00 92.38 165 GLN A CA 1
ATOM 1312 C C . GLN A 1 165 ? -12.527 -4.892 4.569 1.00 92.38 165 GLN A C 1
ATOM 1314 O O . GLN A 1 165 ? -12.328 -5.598 5.557 1.00 92.38 165 GLN A O 1
ATOM 1319 N N . ILE A 1 166 ? -12.480 -5.381 3.326 1.00 92.00 166 ILE A N 1
ATOM 1320 C CA . ILE A 1 166 ? -12.237 -6.804 3.047 1.00 92.00 166 ILE A CA 1
ATOM 1321 C C . ILE A 1 166 ? -10.852 -7.226 3.555 1.00 92.00 166 ILE A C 1
ATOM 1323 O O . ILE A 1 166 ? -10.688 -8.311 4.108 1.00 92.00 166 ILE A O 1
ATOM 1327 N N . SER A 1 167 ? -9.842 -6.374 3.379 1.00 89.56 167 SER A N 1
ATOM 1328 C CA . SER A 1 167 ? -8.478 -6.645 3.826 1.00 89.56 167 SER A CA 1
ATOM 1329 C C . SER A 1 167 ? -8.379 -6.747 5.353 1.00 89.56 167 SER A C 1
ATOM 1331 O O . SER A 1 167 ? -7.711 -7.653 5.858 1.00 89.56 167 SER A O 1
ATOM 1333 N N . MET A 1 168 ? -9.087 -5.886 6.095 1.00 90.56 168 MET A N 1
ATOM 1334 C CA . MET A 1 168 ? -9.187 -5.967 7.560 1.00 90.56 168 MET A CA 1
ATOM 1335 C C . MET A 1 168 ? -9.863 -7.265 8.000 1.00 90.56 168 MET A C 1
ATOM 1337 O O . MET A 1 168 ? -9.291 -7.993 8.802 1.00 90.56 168 MET A O 1
ATOM 1341 N N . GLN A 1 169 ? -11.003 -7.617 7.395 1.00 88.25 169 GLN A N 1
ATOM 1342 C CA . GLN A 1 169 ? -11.704 -8.881 7.670 1.00 88.25 169 GLN A CA 1
ATOM 1343 C C . GLN A 1 169 ? -10.835 -10.122 7.405 1.00 88.25 169 GLN A C 1
ATOM 1345 O O . GLN A 1 169 ? -11.040 -11.169 8.012 1.00 88.25 169 GLN A O 1
ATOM 1350 N N . LYS A 1 170 ? -9.862 -10.015 6.494 1.00 85.69 170 LYS A N 1
ATOM 1351 C CA . LYS A 1 170 ? -8.987 -11.117 6.078 1.00 85.69 170 LYS A CA 1
ATOM 1352 C C . LYS A 1 170 ? -7.654 -11.216 6.805 1.00 85.69 170 LYS A C 1
ATOM 1354 O O . LYS A 1 170 ? -6.886 -12.129 6.490 1.00 85.69 170 LYS A O 1
ATOM 1359 N N . GLY A 1 171 ? -7.276 -10.275 7.658 1.00 81.00 171 GLY A N 1
ATOM 1360 C CA . GLY A 1 171 ? -5.922 -10.353 8.211 1.00 81.00 171 GLY A CA 1
ATOM 1361 C C . GLY A 1 171 ? -5.244 -9.050 8.552 1.00 81.00 171 GLY A C 1
ATOM 1362 O O . GLY A 1 171 ? -4.206 -9.060 9.220 1.00 81.00 171 GLY A O 1
ATOM 1363 N N . SER A 1 172 ? -5.645 -7.967 7.895 1.00 85.12 172 SER A N 1
ATOM 1364 C CA . SER A 1 172 ? -4.628 -6.994 7.541 1.00 85.12 172 SER A CA 1
ATOM 1365 C C . SER A 1 172 ? -4.469 -5.888 8.567 1.00 85.12 172 SER A C 1
ATOM 1367 O O . SER A 1 172 ? -5.187 -4.890 8.565 1.00 85.12 172 SER A O 1
ATOM 1369 N N . VAL A 1 173 ? -3.394 -6.006 9.347 1.00 84.31 173 VAL A N 1
ATOM 1370 C CA . VAL A 1 173 ? -2.891 -4.914 10.189 1.00 84.31 173 VAL A CA 1
ATOM 1371 C C . VAL A 1 173 ? -2.590 -3.663 9.359 1.00 84.31 173 VAL A C 1
ATOM 1373 O O . VAL A 1 173 ? -2.863 -2.554 9.802 1.00 84.31 173 VAL A O 1
ATOM 1376 N N . TYR A 1 174 ? -2.090 -3.815 8.129 1.00 85.50 174 TYR A N 1
ATOM 1377 C CA . TYR A 1 174 ? -1.836 -2.678 7.240 1.00 85.50 174 TYR A CA 1
ATOM 1378 C C . TYR A 1 174 ? -3.117 -1.942 6.840 1.00 85.50 174 TYR A C 1
ATOM 1380 O O . TYR A 1 174 ? -3.106 -0.714 6.795 1.00 85.50 174 TYR A O 1
ATOM 1388 N N . ALA A 1 175 ? -4.217 -2.661 6.604 1.00 89.25 175 ALA A N 1
ATOM 1389 C CA . ALA A 1 175 ? -5.504 -2.032 6.326 1.00 89.25 175 ALA A CA 1
ATOM 1390 C C . ALA A 1 175 ? -6.055 -1.285 7.552 1.00 89.25 175 ALA A C 1
ATOM 1392 O O . ALA A 1 175 ? -6.532 -0.161 7.408 1.00 89.25 175 ALA A O 1
ATOM 1393 N N . LEU A 1 176 ? -5.910 -1.858 8.756 1.00 90.50 176 LEU A N 1
ATOM 1394 C CA . LEU A 1 176 ? -6.266 -1.187 10.014 1.00 90.50 176 LEU A CA 1
ATOM 1395 C C . LEU A 1 176 ? -5.470 0.114 10.201 1.00 90.50 176 LEU A C 1
ATOM 1397 O O . LEU A 1 176 ? -6.048 1.148 10.531 1.00 90.50 176 LEU A O 1
ATOM 1401 N N . ILE A 1 177 ? -4.159 0.083 9.933 1.00 89.75 177 ILE A N 1
ATOM 1402 C CA . ILE A 1 177 ? -3.296 1.274 9.990 1.00 89.75 177 ILE A CA 1
ATOM 1403 C C . ILE A 1 177 ? -3.755 2.317 8.971 1.00 89.75 177 ILE A C 1
ATOM 1405 O O . ILE A 1 177 ? -3.946 3.473 9.338 1.00 89.75 177 ILE A O 1
ATOM 1409 N N . ALA A 1 178 ? -3.948 1.922 7.710 1.00 89.44 178 ALA A N 1
ATOM 1410 C CA . ALA A 1 178 ? -4.368 2.836 6.650 1.00 89.44 178 ALA A CA 1
ATOM 1411 C C . ALA A 1 178 ? -5.700 3.517 6.994 1.00 89.44 178 ALA A C 1
ATOM 1413 O O . ALA A 1 178 ? -5.821 4.735 6.868 1.00 89.44 178 ALA A O 1
ATOM 1414 N N . LYS A 1 179 ? -6.669 2.758 7.518 1.00 91.62 179 LYS A N 1
ATOM 1415 C CA . LYS A 1 179 ? -7.968 3.298 7.928 1.00 91.62 179 LYS A CA 1
ATOM 1416 C C . LYS A 1 179 ? -7.865 4.222 9.146 1.00 91.62 179 LYS A C 1
ATOM 1418 O O . LYS A 1 179 ? -8.491 5.279 9.164 1.00 91.62 179 LYS A O 1
ATOM 1423 N N . GLY A 1 180 ? -7.041 3.867 10.134 1.00 92.62 180 GLY A N 1
ATOM 1424 C CA . GLY A 1 180 ? -6.771 4.723 11.291 1.00 92.62 180 GLY A CA 1
ATOM 1425 C C . GLY A 1 180 ? -6.112 6.051 10.907 1.00 92.62 180 GLY A C 1
ATOM 1426 O O . GLY A 1 180 ? -6.495 7.101 11.421 1.00 92.62 180 GLY A O 1
ATOM 1427 N N . LEU A 1 181 ? -5.173 6.024 9.956 1.00 90.00 181 LEU A N 1
ATOM 1428 C CA . LEU A 1 181 ? -4.549 7.231 9.411 1.00 90.00 181 LEU A CA 1
ATOM 1429 C C . LEU A 1 181 ? -5.546 8.079 8.616 1.00 90.00 181 LEU A C 1
ATOM 1431 O O . LEU A 1 181 ? -5.594 9.284 8.836 1.00 90.00 181 LEU A O 1
ATOM 1435 N N . ASP A 1 182 ? -6.379 7.479 7.763 1.00 88.81 182 ASP A N 1
ATOM 1436 C CA . ASP A 1 182 ? -7.447 8.195 7.048 1.00 88.81 182 ASP A CA 1
ATOM 1437 C C . ASP A 1 182 ? -8.346 8.984 8.019 1.00 88.81 182 ASP A C 1
ATOM 1439 O O . ASP A 1 182 ? -8.632 10.163 7.797 1.00 88.81 182 ASP A O 1
ATOM 1443 N N . PHE A 1 183 ? -8.752 8.360 9.131 1.00 92.50 183 PHE A N 1
ATOM 1444 C CA . PHE A 1 183 ? -9.544 9.034 10.158 1.00 92.50 183 PHE A CA 1
ATOM 1445 C C . PHE A 1 183 ? -8.768 10.144 10.868 1.00 92.50 183 PHE A C 1
ATOM 1447 O O . PHE A 1 183 ? -9.314 11.233 11.057 1.00 92.50 183 PHE A O 1
ATOM 1454 N N . TYR A 1 184 ? -7.502 9.902 11.215 1.00 89.31 184 TYR A N 1
ATOM 1455 C CA . TYR A 1 184 ? -6.650 10.902 11.860 1.00 89.31 184 TYR A CA 1
ATOM 1456 C C . TYR A 1 184 ? -6.503 12.162 10.998 1.00 89.31 184 TYR A C 1
ATOM 1458 O O . TYR A 1 184 ? -6.692 13.277 11.480 1.00 89.31 184 TYR A O 1
ATOM 1466 N N . LEU A 1 185 ? -6.240 11.972 9.704 1.00 85.94 185 LEU A N 1
ATOM 1467 C CA . LEU A 1 185 ? -6.019 13.047 8.737 1.00 85.94 185 LEU A CA 1
ATOM 1468 C C . LEU A 1 185 ? -7.299 13.828 8.405 1.00 85.94 185 LEU A C 1
ATOM 1470 O O . LEU A 1 185 ? -7.221 14.963 7.948 1.00 85.94 185 LEU A O 1
ATOM 1474 N N . SER A 1 186 ? -8.477 13.240 8.636 1.00 85.12 186 SER A N 1
ATOM 1475 C CA . SER A 1 186 ? -9.766 13.921 8.450 1.00 85.12 186 SER A CA 1
ATOM 1476 C C . SER A 1 186 ? -10.106 14.930 9.557 1.00 85.12 186 SER A C 1
ATOM 1478 O O . SER A 1 186 ? -11.130 15.604 9.454 1.00 85.12 186 SER A O 1
ATOM 1480 N N . GLU A 1 187 ? -9.309 14.974 10.635 1.00 79.38 187 GLU A N 1
ATOM 1481 C CA . GLU A 1 187 ? -9.461 15.776 11.868 1.00 79.38 187 GLU A CA 1
ATOM 1482 C C . GLU A 1 187 ? -10.783 15.597 12.649 1.00 79.38 187 GLU A C 1
ATOM 1484 O O . GLU A 1 187 ? -10.873 15.988 13.811 1.00 79.38 187 GLU A O 1
ATOM 1489 N N . THR A 1 188 ? -11.786 14.951 12.056 1.00 85.19 188 THR A N 1
ATOM 1490 C CA . THR A 1 188 ? -13.172 14.848 12.542 1.00 85.19 188 THR A CA 1
ATOM 1491 C C . THR A 1 188 ? -13.502 13.495 13.168 1.00 85.19 188 THR A C 1
ATOM 1493 O O . THR A 1 188 ? -14.549 13.343 13.788 1.00 85.19 188 THR A O 1
ATOM 1496 N N . HIS A 1 189 ? -12.603 12.517 13.048 1.00 93.06 189 HIS A N 1
ATOM 1497 C CA . HIS A 1 189 ? -12.845 11.129 13.448 1.00 93.06 189 HIS A CA 1
ATOM 1498 C C . HIS A 1 189 ? -11.741 10.604 14.378 1.00 93.06 189 HIS A C 1
ATOM 1500 O O . HIS A 1 189 ? -11.245 9.487 14.221 1.00 93.06 189 HIS A O 1
ATOM 1506 N N . LYS A 1 190 ? -11.298 11.427 15.338 1.00 93.62 190 LYS A N 1
ATOM 1507 C CA . LYS A 1 190 ? -10.172 11.091 16.228 1.00 93.62 190 LYS A CA 1
ATOM 1508 C C . LYS A 1 190 ? -10.446 9.860 17.109 1.00 93.62 190 LYS A C 1
ATOM 1510 O O . LYS A 1 190 ? -9.521 9.089 17.357 1.00 93.62 190 LYS A O 1
ATOM 1515 N N . ILE A 1 191 ? -11.702 9.632 17.504 1.00 96.81 191 ILE A N 1
ATOM 1516 C CA . ILE A 1 191 ? -12.148 8.432 18.240 1.00 96.81 191 ILE A CA 1
ATOM 1517 C C . ILE A 1 191 ? -11.889 7.170 17.408 1.00 96.81 191 ILE A C 1
ATOM 1519 O O . ILE A 1 191 ? -11.228 6.237 17.868 1.00 96.81 191 ILE A O 1
ATOM 1523 N N . GLN A 1 192 ? -12.344 7.166 16.151 1.00 97.06 192 GLN A N 1
ATOM 1524 C CA . GLN A 1 192 ? -12.118 6.064 15.220 1.00 97.06 192 GLN A CA 1
ATOM 1525 C C . GLN A 1 192 ? -10.622 5.899 14.938 1.00 97.06 192 GLN A C 1
ATOM 1527 O O . GLN A 1 192 ? -10.108 4.786 15.009 1.00 97.06 192 GLN A O 1
ATOM 1532 N N . ALA A 1 193 ? -9.897 6.992 14.688 1.00 95.69 193 ALA A N 1
ATOM 1533 C CA . ALA A 1 193 ? -8.455 6.946 14.469 1.00 95.69 193 ALA A CA 1
ATOM 1534 C C . ALA A 1 193 ? -7.724 6.227 15.615 1.00 95.69 193 ALA A C 1
ATOM 1536 O O . ALA A 1 193 ? -6.932 5.316 15.363 1.00 95.69 193 ALA A O 1
ATOM 1537 N N . TYR A 1 194 ? -8.033 6.586 16.868 1.00 96.19 194 TYR A N 1
ATOM 1538 C CA . TYR A 1 194 ? -7.466 5.938 18.048 1.00 96.19 194 TYR A CA 1
ATOM 1539 C C . TYR A 1 194 ? -7.811 4.446 18.098 1.00 96.19 194 TYR A C 1
ATOM 1541 O O . TYR A 1 194 ? -6.905 3.627 18.244 1.00 96.19 194 TYR A O 1
ATOM 1549 N N . ALA A 1 195 ? -9.087 4.080 17.932 1.00 96.62 195 ALA A N 1
ATOM 1550 C CA . ALA A 1 195 ? -9.525 2.686 17.999 1.00 96.62 195 ALA A CA 1
ATOM 1551 C C . ALA A 1 195 ? -8.822 1.809 16.946 1.00 96.62 195 ALA A C 1
ATOM 1553 O O . ALA A 1 195 ? -8.205 0.804 17.300 1.00 96.62 195 ALA A O 1
ATOM 1554 N N . TYR A 1 196 ? -8.813 2.227 15.675 1.00 95.19 196 TYR A N 1
ATOM 1555 C CA . TYR A 1 196 ? -8.170 1.487 14.579 1.00 95.19 196 TYR A CA 1
ATOM 1556 C C . TYR A 1 196 ? -6.664 1.308 14.793 1.00 95.19 196 TYR A C 1
ATOM 1558 O O . TYR A 1 196 ? -6.136 0.200 14.648 1.00 95.19 196 TYR A O 1
ATOM 1566 N N . LEU A 1 197 ? -5.965 2.382 15.176 1.00 93.69 197 LEU A N 1
ATOM 1567 C CA . LEU A 1 197 ? -4.530 2.322 15.458 1.00 93.69 197 LEU A CA 1
ATOM 1568 C C . LEU A 1 197 ? -4.230 1.459 16.686 1.00 93.69 197 LEU A C 1
ATOM 1570 O O . LEU A 1 197 ? -3.211 0.766 16.705 1.00 93.69 197 LEU A O 1
ATOM 1574 N N . LYS A 1 198 ? -5.122 1.445 17.680 1.00 94.75 198 LYS A N 1
ATOM 1575 C CA . LYS A 1 198 ? -4.984 0.595 18.860 1.00 94.75 198 LYS A CA 1
ATOM 1576 C C . LYS A 1 198 ? -5.123 -0.883 18.516 1.00 94.75 198 LYS A C 1
ATOM 1578 O O . LYS A 1 198 ? -4.253 -1.653 18.922 1.00 94.75 198 LYS A O 1
ATOM 1583 N N . VAL A 1 199 ? -6.127 -1.266 17.718 1.00 92.56 199 VAL A N 1
ATOM 1584 C CA . VAL A 1 199 ? -6.253 -2.642 17.196 1.00 92.56 199 VAL A CA 1
ATOM 1585 C C . VAL A 1 199 ? -4.982 -3.026 16.445 1.00 92.56 199 VAL A C 1
ATOM 1587 O O . VAL A 1 199 ? -4.362 -4.040 16.759 1.00 92.56 199 VAL A O 1
ATOM 1590 N N . ALA A 1 200 ? -4.526 -2.186 15.511 1.00 90.44 200 ALA A N 1
ATOM 1591 C CA . ALA A 1 200 ? -3.298 -2.449 14.769 1.00 90.44 200 ALA A CA 1
ATOM 1592 C C . ALA A 1 200 ? -2.078 -2.635 15.687 1.00 90.44 200 ALA A C 1
ATOM 1594 O O . ALA A 1 200 ? -1.297 -3.567 15.488 1.00 90.44 200 ALA A O 1
ATOM 1595 N N . ASN A 1 201 ? -1.928 -1.791 16.712 1.00 89.81 201 ASN A N 1
ATOM 1596 C CA . ASN A 1 201 ? -0.812 -1.852 17.653 1.00 89.81 201 ASN A CA 1
ATOM 1597 C C . ASN A 1 201 ? -0.871 -3.079 18.579 1.00 89.81 201 ASN A C 1
ATOM 1599 O O . ASN A 1 201 ? 0.179 -3.539 19.021 1.00 89.81 201 ASN A O 1
ATOM 1603 N N . THR A 1 202 ? -2.053 -3.644 18.847 1.00 89.38 202 THR A N 1
ATOM 1604 C CA . THR A 1 202 ? -2.182 -4.928 19.559 1.00 89.38 202 THR A CA 1
ATOM 1605 C C . THR A 1 202 ? -1.525 -6.070 18.780 1.00 89.38 202 THR A C 1
ATOM 1607 O O . THR A 1 202 ? -0.887 -6.932 19.383 1.00 89.38 202 THR A O 1
ATOM 1610 N N . TYR A 1 203 ? -1.632 -6.063 17.449 1.00 84.00 203 TYR A N 1
ATOM 1611 C CA . TYR A 1 203 ? -1.078 -7.119 16.596 1.00 84.00 203 TYR A CA 1
ATOM 1612 C C . TYR A 1 203 ? 0.347 -6.829 16.121 1.00 84.00 203 TYR A C 1
ATOM 1614 O O . TYR A 1 203 ? 1.189 -7.724 16.082 1.00 84.00 203 TYR A O 1
ATOM 1622 N N . GLN A 1 204 ? 0.656 -5.578 15.791 1.00 84.25 204 GLN A N 1
ATOM 1623 C CA . GLN A 1 204 ? 1.990 -5.159 15.373 1.00 84.25 204 GLN A CA 1
ATOM 1624 C C . GLN A 1 204 ? 2.450 -3.947 16.191 1.00 84.25 204 GLN A C 1
ATOM 1626 O O . GLN A 1 204 ? 2.403 -2.814 15.699 1.00 84.25 204 GLN A O 1
ATOM 1631 N N . PRO A 1 205 ? 2.930 -4.178 17.427 1.00 84.56 205 PRO A N 1
ATOM 1632 C CA . PRO A 1 205 ? 3.403 -3.105 18.284 1.00 84.56 205 PRO A CA 1
ATOM 1633 C C . PRO A 1 205 ? 4.508 -2.286 17.614 1.00 84.56 205 PRO A C 1
ATOM 1635 O O . PRO A 1 205 ? 5.492 -2.832 17.098 1.00 84.56 205 PRO A O 1
ATOM 1638 N N . SER A 1 206 ? 4.363 -0.964 17.635 1.00 84.75 206 SER A N 1
ATOM 1639 C CA . SER A 1 206 ? 5.364 -0.037 17.112 1.00 84.75 206 SER A CA 1
ATOM 1640 C C . SER A 1 206 ? 5.408 1.231 17.943 1.00 84.75 206 SER A C 1
ATOM 1642 O O . SER A 1 206 ? 4.375 1.839 18.225 1.00 84.75 206 SER A O 1
ATOM 1644 N N . LYS A 1 207 ? 6.622 1.702 18.251 1.00 80.88 207 LYS A N 1
ATOM 1645 C CA . LYS A 1 207 ? 6.789 2.938 19.017 1.00 80.88 207 LYS A CA 1
ATOM 1646 C C . LYS A 1 207 ? 6.179 4.151 18.309 1.00 80.88 207 LYS A C 1
ATOM 1648 O O . LYS A 1 207 ? 5.628 5.029 18.962 1.00 80.88 207 LYS A O 1
ATOM 1653 N N . SER A 1 208 ? 6.220 4.174 16.976 1.00 82.00 208 SER A N 1
ATOM 1654 C CA . SER A 1 208 ? 5.583 5.228 16.182 1.00 82.00 208 SER A CA 1
ATOM 1655 C C . SER A 1 208 ? 4.062 5.246 16.369 1.00 82.00 208 SER A C 1
ATOM 1657 O O . SER A 1 208 ? 3.481 6.322 16.474 1.00 82.00 208 SER A O 1
ATOM 1659 N N . PHE A 1 209 ? 3.417 4.076 16.467 1.00 84.06 209 PHE A N 1
ATOM 1660 C CA . PHE A 1 209 ? 1.973 3.994 16.706 1.00 84.06 209 PHE A CA 1
ATOM 1661 C C . PHE A 1 209 ? 1.616 4.382 18.136 1.00 84.06 209 PHE A C 1
ATOM 1663 O O . PHE A 1 209 ? 0.658 5.120 18.332 1.00 84.06 209 PHE A O 1
ATOM 1670 N N . GLU A 1 210 ? 2.410 3.975 19.129 1.00 86.44 210 GLU A N 1
ATOM 1671 C CA . GLU A 1 210 ? 2.233 4.441 20.511 1.00 86.44 210 GLU A CA 1
ATOM 1672 C C . GLU A 1 210 ? 2.300 5.967 20.618 1.00 86.44 210 GLU A C 1
ATOM 1674 O O . GLU A 1 210 ? 1.453 6.585 21.266 1.00 86.44 210 GLU A O 1
ATOM 1679 N N . ASN A 1 211 ? 3.289 6.581 19.962 1.00 87.31 211 ASN A N 1
ATOM 1680 C CA . ASN A 1 211 ? 3.455 8.030 19.962 1.00 87.31 211 ASN A CA 1
ATOM 1681 C C . ASN A 1 211 ? 2.260 8.723 19.289 1.00 87.31 211 ASN A C 1
ATOM 1683 O O . ASN A 1 211 ? 1.732 9.689 19.837 1.00 87.31 211 ASN A O 1
ATOM 1687 N N . LEU A 1 212 ? 1.795 8.207 18.145 1.00 88.50 212 LEU A N 1
ATOM 1688 C CA . LEU A 1 212 ? 0.629 8.747 17.442 1.00 88.50 212 LEU A CA 1
ATOM 1689 C C . LEU A 1 212 ? -0.661 8.599 18.263 1.00 88.50 212 LEU A C 1
ATOM 1691 O O . LEU A 1 212 ? -1.402 9.565 18.409 1.00 88.50 212 LEU A O 1
ATOM 1695 N N . MET A 1 213 ? -0.911 7.434 18.864 1.00 93.25 213 MET A N 1
ATOM 1696 C CA . MET A 1 213 ? -2.065 7.233 19.750 1.00 93.25 213 MET A CA 1
ATOM 1697 C C . MET A 1 213 ? -2.008 8.141 20.980 1.00 93.25 213 MET A C 1
ATOM 1699 O O . MET A 1 213 ? -3.042 8.641 21.409 1.00 93.25 213 MET A O 1
ATOM 1703 N N . THR A 1 214 ? -0.815 8.392 21.530 1.00 94.25 214 THR A N 1
ATOM 1704 C CA . THR A 1 214 ? -0.630 9.350 22.633 1.00 94.25 214 THR A CA 1
ATOM 1705 C C . THR A 1 214 ? -0.981 10.768 22.190 1.00 94.25 214 THR A C 1
ATOM 1707 O O . THR A 1 214 ? -1.678 11.473 22.915 1.00 94.25 214 THR A O 1
ATOM 1710 N N . ALA A 1 215 ? -0.556 11.173 20.989 1.00 92.38 215 ALA A N 1
ATOM 1711 C CA . ALA A 1 215 ? -0.927 12.465 20.421 1.00 92.38 215 ALA A CA 1
ATOM 1712 C C . ALA A 1 215 ? -2.448 12.581 20.237 1.00 92.38 215 ALA A C 1
ATOM 1714 O O . ALA A 1 215 ? -3.028 13.554 20.700 1.00 92.38 215 ALA A O 1
ATOM 1715 N N . ILE A 1 216 ? -3.100 11.563 19.660 1.00 93.62 216 ILE A N 1
ATOM 1716 C CA . ILE A 1 216 ? -4.564 11.530 19.498 1.00 93.62 216 ILE A CA 1
ATOM 1717 C C . ILE A 1 216 ? -5.269 11.605 20.855 1.00 93.62 216 ILE A C 1
ATOM 1719 O O . ILE A 1 216 ? -6.219 12.363 21.004 1.00 93.62 216 ILE A O 1
ATOM 1723 N N . ARG A 1 217 ? -4.789 10.857 21.854 1.00 94.75 217 ARG A N 1
ATOM 1724 C CA . ARG A 1 217 ? -5.358 10.836 23.206 1.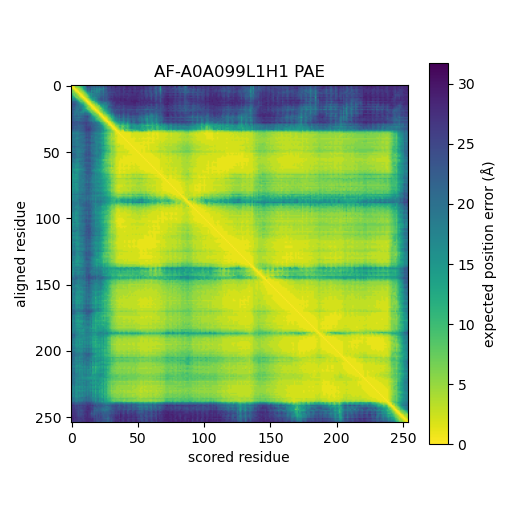00 94.75 217 ARG A CA 1
ATOM 1725 C C . ARG A 1 217 ? -5.299 12.204 23.891 1.00 94.75 217 ARG A C 1
ATOM 1727 O O . ARG A 1 217 ? -6.221 12.544 24.618 1.00 94.75 217 ARG A O 1
ATOM 1734 N N . ASN A 1 218 ? -4.234 12.971 23.666 1.00 94.19 218 ASN A N 1
ATOM 1735 C CA . ASN A 1 218 ? -4.096 14.333 24.197 1.00 94.19 218 ASN A CA 1
ATOM 1736 C C . ASN A 1 218 ? -4.994 15.352 23.473 1.00 94.19 218 ASN A C 1
ATOM 1738 O O . ASN A 1 218 ? -5.174 16.468 23.953 1.00 94.19 218 ASN A O 1
ATOM 1742 N N . ASP A 1 219 ? -5.527 14.960 22.320 1.00 93.38 219 ASP A N 1
ATOM 1743 C CA . ASP A 1 219 ? -6.290 15.782 21.390 1.00 93.38 219 ASP A CA 1
ATOM 1744 C C . ASP A 1 219 ? -7.808 15.535 21.462 1.00 93.38 219 ASP A C 1
ATOM 1746 O O . ASP A 1 219 ? -8.554 16.149 20.693 1.00 93.38 219 ASP A O 1
ATOM 1750 N N . ILE A 1 220 ? -8.246 14.626 22.341 1.00 94.31 220 ILE A N 1
ATOM 1751 C CA . ILE A 1 220 ? -9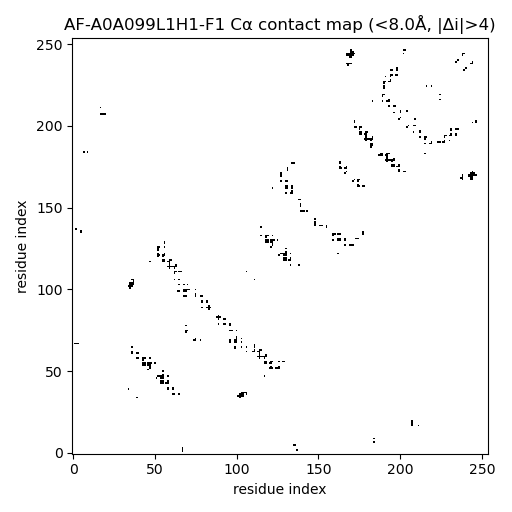.645 14.254 22.591 1.00 94.31 220 ILE A CA 1
ATOM 1752 C C . ILE A 1 220 ? -9.953 14.323 24.092 1.00 94.31 220 ILE A C 1
ATOM 1754 O O . ILE A 1 220 ? -9.055 14.284 24.937 1.00 94.31 220 ILE A O 1
ATOM 1758 N N . TYR A 1 221 ? -11.229 14.435 24.439 1.00 96.25 221 TYR A N 1
ATOM 1759 C CA . TYR A 1 221 ? -11.690 14.469 25.823 1.00 96.25 221 TYR A CA 1
ATOM 1760 C C . TYR A 1 221 ? -11.641 13.088 26.485 1.00 96.25 221 TYR A C 1
ATOM 1762 O O . TYR A 1 221 ? -11.684 12.049 25.832 1.00 96.25 221 TYR A O 1
ATOM 1770 N N . GLU A 1 222 ? -11.632 13.062 27.821 1.00 95.12 222 GLU A N 1
ATOM 1771 C CA . GLU A 1 222 ? -11.609 11.803 28.574 1.00 95.12 222 GLU A CA 1
ATOM 1772 C C . GLU A 1 222 ? -12.807 10.892 28.254 1.00 95.12 222 GLU A C 1
ATOM 1774 O O . GLU A 1 222 ? -12.642 9.681 28.138 1.00 95.12 222 GLU A O 1
ATOM 1779 N N . TYR A 1 223 ? -14.001 11.460 28.043 1.00 96.12 223 TYR A N 1
ATOM 1780 C CA . TYR A 1 223 ? -15.179 10.669 27.672 1.00 96.12 223 TYR A CA 1
ATOM 1781 C C . TYR A 1 223 ? -15.059 10.038 26.276 1.00 96.12 223 TYR A C 1
ATOM 1783 O O . TYR A 1 223 ? -15.438 8.883 26.094 1.00 96.12 223 TYR A O 1
ATOM 1791 N N . GLU A 1 224 ? -14.439 10.742 25.328 1.00 96.44 224 GLU A N 1
ATOM 1792 C CA . GLU A 1 224 ? -14.162 10.240 23.978 1.00 96.44 224 GLU A CA 1
ATOM 1793 C C . GLU A 1 224 ? -13.138 9.095 23.996 1.00 96.44 224 GLU A C 1
ATOM 1795 O O . GLU A 1 224 ? -13.188 8.200 23.153 1.00 96.44 224 GLU A O 1
ATOM 1800 N N . ILE A 1 225 ? -12.236 9.065 24.987 1.00 96.06 225 ILE A N 1
ATOM 1801 C CA . ILE A 1 225 ? -11.348 7.915 25.203 1.00 96.06 225 ILE A CA 1
ATOM 1802 C C . ILE A 1 225 ? -12.175 6.683 25.581 1.00 96.06 225 ILE A C 1
ATOM 1804 O O . ILE A 1 225 ? -11.934 5.616 25.023 1.00 96.06 225 ILE A O 1
ATOM 1808 N N . TYR A 1 226 ? -13.157 6.796 26.485 1.00 97.06 226 TYR A N 1
ATOM 1809 C CA . TYR A 1 226 ? -14.012 5.652 26.837 1.00 97.06 226 TYR A CA 1
ATOM 1810 C C . TYR A 1 226 ? -14.801 5.133 25.626 1.00 97.06 226 TYR A C 1
ATOM 1812 O O . TYR A 1 226 ? -14.911 3.918 25.455 1.00 97.06 226 TYR A O 1
ATOM 1820 N N . GLU A 1 227 ? -15.286 6.027 24.760 1.00 97.50 227 GLU A N 1
ATOM 1821 C CA . GLU A 1 227 ? -15.927 5.652 23.491 1.00 97.50 227 GLU A CA 1
ATOM 1822 C C . GLU A 1 227 ? -14.950 4.935 22.548 1.00 97.50 227 GLU A C 1
ATOM 1824 O O . GLU A 1 227 ? -15.272 3.878 22.003 1.00 97.50 227 GLU A O 1
ATOM 1829 N N . ALA A 1 228 ? -13.725 5.447 22.407 1.00 97.25 228 ALA A N 1
ATOM 1830 C CA . ALA A 1 228 ? -12.700 4.823 21.574 1.00 97.25 228 ALA A CA 1
ATOM 1831 C C . ALA A 1 228 ? -12.281 3.439 22.106 1.00 97.25 228 ALA A C 1
ATOM 1833 O O . ALA A 1 228 ? -12.003 2.528 21.328 1.00 97.25 228 ALA A O 1
ATOM 1834 N N . GLU A 1 229 ? -12.256 3.261 23.429 1.00 97.31 229 GLU A N 1
ATOM 1835 C CA . GLU A 1 229 ? -11.998 1.978 24.090 1.00 97.31 229 GLU A CA 1
ATOM 1836 C C . GLU A 1 229 ? -13.149 0.977 23.904 1.00 97.31 229 GLU A C 1
ATOM 1838 O O . GLU A 1 229 ? -12.896 -0.225 23.792 1.00 97.31 229 GLU A O 1
ATOM 1843 N N . ALA A 1 230 ? -14.400 1.443 23.860 1.00 97.62 230 ALA A N 1
ATOM 1844 C CA . ALA A 1 230 ? -15.549 0.602 23.527 1.00 97.62 230 ALA A CA 1
ATOM 1845 C C . ALA A 1 230 ? -15.474 0.134 22.066 1.00 97.62 230 ALA A C 1
ATOM 1847 O O . ALA A 1 230 ? -15.496 -1.071 21.814 1.00 97.62 230 ALA A O 1
ATOM 1848 N N . LEU A 1 231 ? -15.248 1.065 21.134 1.00 96.88 231 LEU A N 1
ATOM 1849 C CA . LEU A 1 231 ? -15.067 0.757 19.715 1.00 96.88 231 LEU A CA 1
ATOM 1850 C C . LEU A 1 231 ? -13.884 -0.194 19.482 1.00 96.88 231 LEU A C 1
ATOM 1852 O O . LEU A 1 231 ? -13.987 -1.141 18.712 1.00 96.88 231 LEU A O 1
ATOM 1856 N N . PHE A 1 232 ? -12.764 0.009 20.181 1.00 95.69 232 PHE A N 1
ATOM 1857 C CA . PHE A 1 232 ? -11.622 -0.905 20.132 1.00 95.69 232 PHE A CA 1
ATOM 1858 C C . PHE A 1 232 ? -12.018 -2.347 20.486 1.00 95.69 232 PHE A C 1
ATOM 1860 O O . PHE A 1 232 ? -11.576 -3.272 19.808 1.00 95.69 232 PHE A O 1
ATOM 1867 N N . LYS A 1 233 ? -12.847 -2.559 21.517 1.00 94.75 233 LYS A N 1
ATOM 1868 C CA . LYS A 1 233 ? -13.302 -3.907 21.899 1.00 94.75 233 LYS A CA 1
ATOM 1869 C C . LYS A 1 233 ? -14.167 -4.537 20.813 1.00 94.75 233 LYS A C 1
ATOM 1871 O O . LYS A 1 233 ? -13.888 -5.668 20.429 1.00 94.75 233 LYS A O 1
ATOM 1876 N N . GLU A 1 234 ? -15.135 -3.791 20.282 1.00 94.00 234 GLU A N 1
ATOM 1877 C CA . GLU A 1 234 ? -15.981 -4.244 19.167 1.00 94.00 234 GLU A CA 1
ATOM 1878 C C . GLU A 1 234 ? -15.128 -4.640 17.955 1.00 94.00 234 GLU A C 1
ATOM 1880 O O . GLU A 1 234 ? -15.301 -5.709 17.374 1.00 94.00 234 GLU A O 1
ATOM 1885 N N . MET A 1 235 ? -14.127 -3.826 17.621 1.00 92.25 235 MET A N 1
ATOM 1886 C CA . MET A 1 235 ? -13.218 -4.109 16.515 1.00 92.25 235 MET A CA 1
ATOM 1887 C C . MET A 1 235 ? -12.295 -5.307 16.769 1.00 92.25 235 MET A C 1
ATOM 1889 O O . MET A 1 235 ? -11.941 -6.013 15.826 1.00 92.25 235 MET A O 1
ATOM 1893 N N . VAL A 1 236 ? -11.866 -5.550 18.012 1.00 89.38 236 VAL A N 1
ATOM 1894 C CA . VAL A 1 236 ? -11.112 -6.767 18.359 1.00 89.38 236 VAL A CA 1
ATOM 1895 C C . VAL A 1 236 ? -11.997 -8.004 18.213 1.00 89.38 236 VAL A C 1
ATOM 1897 O O . VAL A 1 236 ? -11.505 -9.045 17.791 1.00 89.38 236 VAL A O 1
ATOM 1900 N N . GLU A 1 237 ? -13.292 -7.910 18.505 1.00 87.31 237 GLU A N 1
ATOM 1901 C CA . GLU A 1 237 ? -14.234 -9.005 18.254 1.00 87.31 237 GLU A CA 1
ATOM 1902 C C . GLU A 1 237 ? -14.461 -9.225 16.750 1.00 87.31 237 GLU A C 1
ATOM 1904 O O . GLU A 1 237 ? -14.435 -10.367 16.289 1.00 87.31 237 GLU A O 1
ATOM 1909 N N . GLU A 1 238 ? -14.614 -8.147 15.974 1.00 86.06 238 GLU A N 1
ATOM 1910 C CA . GLU A 1 238 ? -14.839 -8.210 14.523 1.00 86.06 238 GLU A CA 1
ATOM 1911 C C . GLU A 1 238 ? -13.603 -8.717 13.760 1.00 86.06 238 GLU A C 1
ATOM 1913 O O . GLU A 1 238 ? -13.698 -9.639 12.947 1.00 86.06 238 GLU A O 1
ATOM 1918 N N . PHE A 1 239 ? -12.432 -8.131 14.018 1.00 83.44 239 PHE A N 1
ATOM 1919 C CA . PHE A 1 239 ? -11.213 -8.382 13.242 1.00 83.44 239 PHE A CA 1
ATOM 1920 C C . PHE A 1 239 ? -10.240 -9.344 13.927 1.00 83.44 239 PHE A C 1
ATOM 1922 O O . PHE A 1 239 ? -9.388 -9.932 13.266 1.00 83.44 239 PHE A O 1
ATOM 1929 N N . GLY A 1 240 ? -10.344 -9.535 15.241 1.00 65.81 240 GLY A N 1
ATOM 1930 C CA . GLY A 1 240 ? -9.344 -10.246 16.037 1.00 65.81 240 GLY A CA 1
ATOM 1931 C C . GLY A 1 240 ? -9.462 -11.764 16.088 1.00 65.81 240 GLY A C 1
ATOM 1932 O O . GLY A 1 240 ? -8.743 -12.407 16.858 1.00 65.81 240 GLY A O 1
ATOM 1933 N N . THR A 1 241 ? -10.335 -12.356 15.275 1.00 61.69 241 THR A N 1
ATOM 1934 C CA . THR A 1 241 ? -10.441 -13.812 15.146 1.00 61.69 241 THR A CA 1
ATOM 1935 C C . THR A 1 241 ? -9.215 -14.399 14.425 1.00 61.69 241 THR A C 1
ATOM 1937 O O . THR A 1 241 ? -8.520 -13.723 13.666 1.00 61.69 241 THR A O 1
ATOM 1940 N N . THR A 1 242 ? -8.921 -15.685 14.655 1.00 50.88 242 THR A N 1
ATOM 1941 C CA . THR A 1 242 ? -7.721 -16.403 14.165 1.00 50.88 242 THR A CA 1
ATOM 1942 C C . THR A 1 242 ? -7.524 -16.399 12.642 1.00 50.88 242 THR A C 1
ATOM 1944 O O . THR A 1 242 ? -6.429 -16.709 12.167 1.00 50.88 242 THR A O 1
ATOM 1947 N N . GLU A 1 243 ? -8.551 -16.049 11.867 1.00 50.25 243 GLU A N 1
ATOM 1948 C CA . GLU A 1 243 ? -8.465 -15.888 10.411 1.00 50.25 243 GLU A CA 1
ATOM 1949 C C . GLU A 1 243 ? -8.216 -14.429 9.984 1.00 50.25 243 GLU A C 1
ATOM 1951 O O . GLU A 1 243 ? -7.597 -14.210 8.942 1.00 50.25 243 GLU A O 1
ATOM 1956 N N . GLY A 1 244 ? -8.633 -13.457 10.805 1.00 45.12 244 GLY A N 1
ATOM 1957 C CA . GLY A 1 244 ? -8.725 -12.026 10.495 1.00 45.12 244 GLY A CA 1
ATOM 1958 C C . GLY A 1 244 ? -7.525 -11.165 10.897 1.00 45.12 244 GLY A C 1
ATOM 1959 O O . GLY A 1 244 ? -7.452 -10.023 10.459 1.00 45.12 244 GLY A O 1
ATOM 1960 N N . VAL A 1 245 ? -6.525 -11.694 11.621 1.00 46.91 245 VAL A N 1
ATOM 1961 C CA . VAL A 1 245 ? -5.184 -11.078 11.731 1.00 46.91 245 VAL A CA 1
ATOM 1962 C C . VAL A 1 245 ? -4.075 -12.132 11.707 1.00 46.91 245 VAL A C 1
ATOM 1964 O O . VAL A 1 245 ? -3.571 -12.576 12.739 1.00 46.91 245 VAL A O 1
ATOM 1967 N N . LYS A 1 246 ? -3.646 -12.550 10.508 1.00 50.28 246 LYS A N 1
ATOM 1968 C CA . LYS A 1 246 ? -2.437 -13.376 10.370 1.00 50.28 246 LYS A CA 1
ATOM 1969 C C . LYS A 1 246 ? -1.208 -12.489 10.507 1.00 50.28 246 LYS A C 1
ATOM 1971 O O . LYS A 1 246 ? -0.724 -11.904 9.540 1.00 50.28 246 LYS A O 1
ATOM 1976 N N . LEU A 1 247 ? -0.689 -12.431 11.732 1.00 43.03 247 LEU A N 1
ATOM 1977 C CA . LEU A 1 247 ? 0.698 -12.068 11.987 1.00 43.03 247 LEU A CA 1
ATOM 1978 C C . LEU A 1 247 ? 1.568 -12.848 11.000 1.00 43.03 247 LEU A C 1
ATOM 1980 O O . LEU A 1 247 ? 1.431 -14.069 10.890 1.00 43.03 247 LEU A O 1
ATOM 1984 N N . ILE A 1 248 ? 2.467 -12.163 10.292 1.00 41.50 248 ILE A N 1
ATOM 1985 C CA . ILE A 1 248 ? 3.605 -12.836 9.671 1.00 41.50 248 ILE A CA 1
ATOM 1986 C C . ILE A 1 248 ? 4.308 -13.533 10.834 1.00 41.50 248 ILE A C 1
ATOM 1988 O O . ILE A 1 248 ? 4.993 -12.880 11.624 1.00 41.50 248 ILE A O 1
ATOM 1992 N N . GLN A 1 249 ? 4.060 -14.835 11.006 1.00 34.66 249 GLN A N 1
ATOM 1993 C CA . GLN A 1 249 ? 4.755 -15.622 12.006 1.00 34.66 249 GLN A CA 1
ATOM 1994 C C . GLN A 1 249 ? 6.232 -15.460 11.685 1.00 34.66 249 GLN A C 1
ATOM 1996 O O . GLN A 1 249 ? 6.704 -15.830 10.608 1.00 34.66 249 GLN A O 1
ATOM 2001 N N . LYS A 1 250 ? 6.952 -14.811 12.601 1.00 37.62 250 LYS A N 1
ATOM 2002 C CA . LYS A 1 250 ? 8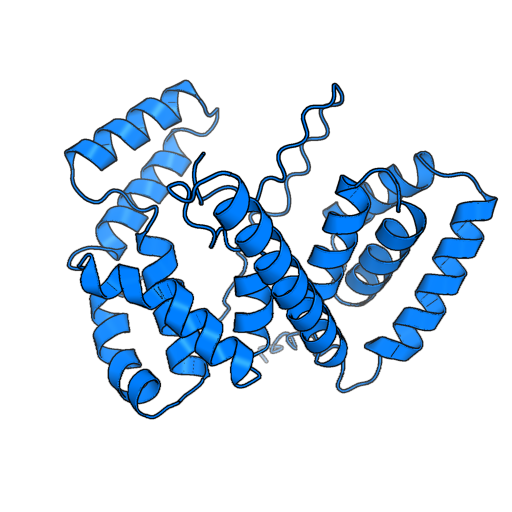.405 -14.809 12.602 1.00 37.62 250 LYS A CA 1
ATOM 2003 C C . LYS A 1 250 ? 8.780 -16.284 12.563 1.00 37.62 250 LYS A C 1
ATOM 2005 O O . LYS A 1 250 ? 8.554 -16.978 13.547 1.00 37.62 250 LYS A O 1
ATOM 2010 N N . ASN A 1 251 ? 9.297 -16.762 11.433 1.00 35.28 251 ASN A N 1
ATOM 2011 C CA . ASN A 1 251 ? 9.972 -18.047 11.399 1.00 35.28 251 ASN A CA 1
ATOM 2012 C C . ASN A 1 251 ? 11.102 -17.934 12.422 1.00 35.28 251 ASN A C 1
ATOM 2014 O O . ASN A 1 251 ? 12.121 -17.286 12.164 1.00 35.28 251 ASN A O 1
ATOM 2018 N N . SER A 1 252 ? 10.879 -18.486 13.612 1.00 36.25 252 SER A N 1
ATOM 2019 C CA . SER A 1 252 ? 11.926 -18.828 14.555 1.00 36.25 252 SER A CA 1
ATOM 2020 C C . SER A 1 252 ? 12.836 -19.776 13.793 1.00 36.25 252 SER A C 1
ATOM 2022 O O . SER A 1 252 ? 12.525 -20.948 13.599 1.00 36.25 252 SER A O 1
ATOM 2024 N N . ARG A 1 253 ? 13.920 -19.220 13.250 1.00 39.22 253 ARG A N 1
ATOM 2025 C CA . ARG A 1 253 ? 15.049 -20.011 12.787 1.00 39.22 253 ARG A CA 1
ATOM 2026 C C . ARG A 1 253 ? 15.553 -20.752 14.023 1.00 39.22 253 ARG A C 1
ATOM 2028 O O . ARG A 1 253 ? 16.095 -20.109 14.920 1.00 39.22 253 ARG A O 1
ATOM 2035 N N . ASN A 1 254 ? 15.260 -22.048 14.080 1.00 40.78 254 ASN A N 1
ATOM 2036 C CA . ASN A 1 254 ? 16.016 -23.001 14.881 1.00 40.78 254 ASN A CA 1
ATOM 2037 C C . ASN A 1 254 ? 17.398 -23.183 14.254 1.00 40.78 254 ASN A C 1
ATOM 2039 O O . ASN A 1 254 ? 17.470 -23.150 13.002 1.00 40.78 254 ASN A O 1
#

Solvent-accessible surface area (backbone atoms only — not comparable to full-atom values): 14086 Å² total; per-residue (Å²): 138,67,87,92,52,90,61,83,87,72,93,66,102,64,94,72,84,75,76,72,63,83,67,58,86,66,67,84,79,68,82,59,88,85,56,37,44,45,57,51,40,67,68,25,47,59,43,32,73,74,63,37,40,66,30,18,24,55,44,11,50,53,28,48,62,44,69,75,28,43,87,45,71,69,49,39,54,49,54,40,54,53,37,53,76,77,39,99,57,29,68,64,51,37,55,50,50,55,48,40,30,60,29,37,50,86,64,47,69,76,56,41,72,41,9,66,60,25,22,50,54,7,26,76,72,66,33,51,68,21,21,50,49,58,56,64,56,90,82,76,68,86,83,50,52,76,68,58,35,52,50,49,52,51,54,49,50,55,52,31,54,52,29,34,53,55,23,25,57,57,17,28,48,66,26,29,39,52,53,12,48,56,25,48,75,62,73,78,33,52,43,57,13,41,18,30,39,48,53,23,36,73,76,55,72,44,72,68,56,54,52,50,44,49,54,49,56,76,73,49,55,75,69,48,49,55,52,18,54,51,51,28,51,55,47,43,65,71,28,60,43,90,66,11,49,61,67,82,72,75,79,77,80,124

Radius of gyration: 19.71 Å; Cα contacts (8 Å, |Δi|>4): 281; chains: 1; bounding box: 40×48×51 Å

Secondary structure (DSSP, 8-state):
--TT-------SS---------S----TT--GGG--HHHHHHHHHHHHHTT-HHHHHHHHHHHHHHHSS-SSHHHHHHHHHHHHHH-TTHHHHHHHHHHHHHHTTT--HHHHTTHHHHHHHHHHTT-HHHHHHHHHS--S-TTS-HHHHHHHHHHHHHHHHHHHHHHHHTT-HHHHHHHHHHHHHTSS-HHHHHHHHHHHHHHS--HHHHHHHHHHHHTS-HHHHHHHHHHHHHHHHHH-STTT----------

pLDDT: mean 79.49, std 22.31, range [23.61, 97.62]

Sequence (254 aa):
MRPDELVAVIKSDRKIEVELCSRKLTINQLDLTNTTALNEYNRLKKGSIDGDTNSQYLLGVILYRCIIAPRNKHSLEKMINDGYQERANGYQHEQGLIHSYKFCEGVTDDMLNLSIKLIESAAESGNVLAMNTFSVMATIDENLDGNELEKAIKEYRKKRDNYLQISMQKGSVYALIAKGLDFYLSETHKIQAYAYLKVANTYQPSKSFENLMTAIRNDIYEYEIYEAEALFKEMVEEFGTTEGVKLIQKNSRN

Nearest PDB structures (foldseek):
  4bwr-assembly1_A  TM=5.457E-01  e=3.283E-04  Escherichia coli CFT073
  5t2x-assembly2_B  TM=4.422E-01  e=2.697E+00  Legionella pneumophila subsp. pneumophila str. Philadelphia 1
  5t2x-assembly1_A  TM=4.310E-01  e=4.054E+00  Legionella pneumophila subsp. pneumophila str. Philadelphia 1
  7a0g-assembly1_JJJ  TM=1.655E-01  e=6.095E+00  Serratia marcescens

Mean predicted aligned error: 9.35 Å